Protein AF-Q2QY83-F1 (afdb_monomer)

Secondary structure (DSSP, 8-state):
-PPPPGGGGHHHHHHHHHHHHHT-GGGS-HHHHHHHIIIIITHHHHHHHHH----HHHHHHHHHHHHHHHHHTTS---GGG-----SS---TTSSSSBTTTS--SSSS-HHHH-HHHHHH-S----BHHHHHGGGHHHHTT-SS--HHHHHHHHHHHHHHH-STTSHHHHHHHHHHHS-TT------TTS-HHHHHHHHHHSS-HHHHHHHHHHHHHHHHHHHHHHHHHHHH-----HHHHHHHHHHHHHHHHHTT-HHHHTT--

Sequence (265 aa):
MGRIKRVHLQPVMDKLGSRLAGWKGKLLQQAGRKTPVTSVLTSIPTYFLTALKPPKNFLHDMDKIRKRFLWAGDQEISGGKCKVNWPTVTIGDGRKASFWESNWIGEQPLKELAPALYNHAKRKGRTVQEGLANDQWIIDIRHSLTVELVNEFFEVFYHVWKTLFLQKIWERVLSSLYCHDIDHPHDENEARLEWWIKRTSQVGKSKAKALKSIHLLVAWEIWCEHNRRVFRSQEKTMLQLLAKIQDEIKLWSMCGAKDIARIST

Solvent-accessible surface area (backbone atoms only — not comparable to full-atom values): 15378 Å² total; per-residue (Å²): 133,83,84,72,52,69,78,80,49,43,69,57,55,52,54,53,50,56,56,51,71,72,59,51,37,71,80,45,56,61,73,67,32,46,52,54,41,59,70,45,67,44,46,60,54,50,61,50,54,77,78,45,84,75,50,69,68,56,56,52,52,51,51,50,51,52,48,24,43,49,49,35,19,77,46,80,77,54,70,89,43,60,86,70,87,62,71,68,49,88,65,81,81,18,78,72,40,40,47,36,75,30,42,71,61,46,82,57,23,46,40,76,75,20,48,67,44,48,70,60,28,75,67,70,86,36,25,35,36,58,24,62,48,90,49,40,51,51,71,31,42,71,64,92,75,46,72,68,41,53,51,33,49,49,52,55,50,51,51,68,49,80,53,89,70,52,61,65,49,52,56,49,51,49,60,74,76,43,70,101,84,68,84,74,94,78,57,92,82,56,55,72,64,56,55,47,52,57,52,42,68,75,40,59,73,54,56,26,51,24,52,51,52,52,50,52,49,52,54,49,56,52,48,55,48,50,50,33,39,75,76,63,76,40,80,78,54,71,68,60,51,50,51,50,54,51,52,50,53,52,47,43,28,74,75,62,39,62,44,44,43,72,70,76,114

Structure (mmCIF, N/CA/C/O backbone):
data_AF-Q2QY83-F1
#
_entry.id   AF-Q2QY83-F1
#
loop_
_atom_site.group_PDB
_atom_site.id
_atom_site.type_symbol
_atom_site.label_atom_id
_atom_site.label_alt_id
_atom_site.label_comp_id
_atom_site.label_asym_id
_atom_site.label_entity_id
_atom_site.label_seq_id
_atom_site.pdbx_PDB_ins_code
_atom_site.Cartn_x
_atom_site.Cartn_y
_atom_site.Cartn_z
_atom_site.occupancy
_atom_site.B_iso_or_equiv
_atom_site.auth_seq_id
_atom_site.auth_comp_id
_atom_site.auth_asym_id
_atom_site.auth_atom_id
_atom_site.pdbx_PDB_model_num
ATOM 1 N N . MET A 1 1 ? -14.284 -25.693 31.890 1.00 48.66 1 MET A N 1
ATOM 2 C CA . MET A 1 1 ? -15.182 -24.517 31.786 1.00 48.66 1 MET A CA 1
ATOM 3 C C . MET A 1 1 ? -15.452 -24.206 30.317 1.00 48.66 1 MET A C 1
ATOM 5 O O . MET A 1 1 ? -14.514 -24.245 29.530 1.00 48.66 1 MET A O 1
ATOM 9 N N . GLY A 1 2 ? -16.707 -23.956 29.932 1.00 67.81 2 GLY A N 1
ATOM 10 C CA . GLY A 1 2 ? -17.100 -23.720 28.535 1.00 67.81 2 GLY A CA 1
ATOM 11 C C . GLY A 1 2 ? -16.573 -22.400 27.955 1.00 67.81 2 GLY A C 1
ATOM 12 O O . GLY A 1 2 ? -16.371 -21.424 28.675 1.00 67.81 2 GLY A O 1
ATOM 13 N N . ARG A 1 3 ? -16.350 -22.361 26.636 1.00 71.56 3 ARG A N 1
ATOM 14 C CA . ARG A 1 3 ? -15.873 -21.167 25.919 1.00 71.56 3 ARG A CA 1
ATOM 15 C C . ARG A 1 3 ? -16.922 -20.050 25.982 1.00 71.56 3 ARG A C 1
ATOM 17 O O . ARG A 1 3 ? -18.052 -20.237 25.535 1.00 71.56 3 ARG A O 1
ATOM 24 N N . ILE A 1 4 ? -16.536 -18.879 26.488 1.00 77.94 4 ILE A N 1
ATOM 25 C CA . ILE A 1 4 ? -17.410 -17.699 26.566 1.00 77.94 4 ILE A CA 1
ATOM 26 C C . ILE A 1 4 ? -17.782 -17.244 25.150 1.00 77.94 4 ILE A C 1
ATOM 28 O O . ILE A 1 4 ? -16.913 -17.018 24.305 1.00 77.94 4 ILE A O 1
ATOM 32 N N . LYS A 1 5 ? -19.086 -17.110 24.890 1.00 78.19 5 LYS A N 1
ATOM 33 C CA . LYS A 1 5 ? -19.640 -16.628 23.618 1.00 78.19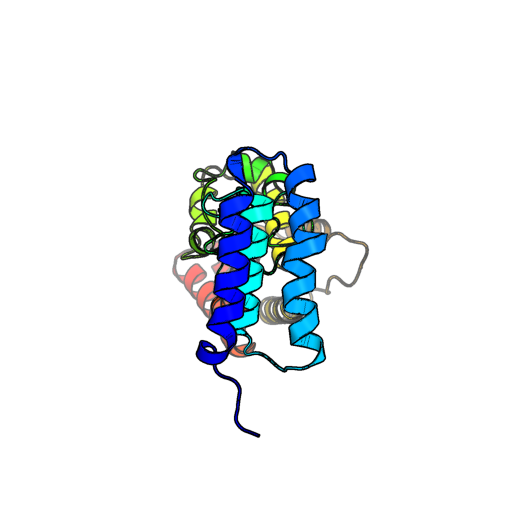 5 LYS A CA 1
ATOM 34 C C . LYS A 1 5 ? -20.003 -15.145 23.728 1.00 78.19 5 LYS A C 1
ATOM 36 O O . LYS A 1 5 ? -20.275 -14.650 24.817 1.00 78.19 5 LYS A O 1
ATOM 41 N N . ARG A 1 6 ? -20.066 -14.448 22.586 1.00 77.25 6 ARG A N 1
ATOM 42 C CA . ARG A 1 6 ? -20.419 -13.013 22.496 1.00 77.25 6 ARG A CA 1
ATOM 43 C C . ARG A 1 6 ? -21.725 -12.676 23.221 1.00 77.25 6 ARG A C 1
ATOM 45 O O . ARG A 1 6 ? -21.791 -11.651 23.883 1.00 77.25 6 ARG A O 1
ATOM 52 N N . VAL A 1 7 ? -22.713 -13.569 23.146 1.00 81.12 7 VAL A N 1
ATOM 53 C CA . VAL A 1 7 ? -24.024 -13.402 23.794 1.00 81.12 7 VAL A CA 1
ATOM 54 C C . VAL A 1 7 ? -23.924 -13.207 25.311 1.00 81.12 7 VAL A C 1
ATOM 56 O O . VAL A 1 7 ? -24.671 -12.414 25.865 1.00 81.12 7 VAL A O 1
ATOM 59 N N . HIS A 1 8 ? -22.948 -13.831 25.981 1.00 83.62 8 HIS A N 1
ATOM 60 C CA . HIS A 1 8 ? -22.755 -13.669 27.428 1.00 83.62 8 HIS A CA 1
ATOM 61 C C . HIS A 1 8 ? -22.157 -12.301 27.795 1.00 83.62 8 HIS A C 1
ATOM 63 O O . HIS A 1 8 ? -22.236 -11.878 28.942 1.00 83.62 8 HIS A O 1
ATOM 69 N N . LEU A 1 9 ? -21.544 -11.615 26.828 1.00 85.69 9 LEU A N 1
ATOM 70 C CA . LEU A 1 9 ? -20.904 -10.312 27.009 1.00 85.69 9 LEU A CA 1
ATOM 71 C C . LEU A 1 9 ? -21.770 -9.155 26.481 1.00 85.69 9 LEU A C 1
ATOM 73 O O . LEU A 1 9 ? -21.369 -7.996 26.582 1.00 85.69 9 LEU A O 1
ATOM 77 N N . GLN A 1 10 ? -22.963 -9.446 25.950 1.00 86.12 10 GLN A N 1
ATOM 78 C CA . GLN A 1 10 ? -23.906 -8.439 25.462 1.00 86.12 10 GLN A CA 1
ATOM 79 C C . GLN A 1 10 ? -24.264 -7.373 26.519 1.00 86.12 10 GLN A C 1
ATOM 81 O O . GLN A 1 10 ? -24.194 -6.193 26.177 1.00 86.12 10 GLN A O 1
ATOM 86 N N . PRO A 1 11 ? -24.478 -7.713 27.810 1.00 88.88 11 PRO A N 1
ATOM 87 C CA . PRO A 1 11 ? -24.761 -6.701 28.833 1.00 88.88 11 PRO A CA 1
ATOM 88 C C . PRO A 1 11 ? -23.655 -5.645 28.976 1.00 88.88 11 PRO A C 1
ATOM 90 O O . PRO A 1 11 ? -23.914 -4.496 29.333 1.00 88.88 11 PRO A O 1
ATOM 93 N N . VAL A 1 12 ? -22.403 -6.011 28.679 1.00 87.12 12 VAL A N 1
ATOM 94 C CA . VAL A 1 12 ? -21.271 -5.075 28.699 1.00 87.12 12 VAL A CA 1
ATOM 95 C C . VAL A 1 12 ? -21.371 -4.094 27.535 1.00 87.12 12 VAL A C 1
ATOM 97 O O . VAL A 1 12 ? -21.151 -2.897 27.723 1.00 87.12 12 VAL A O 1
ATOM 100 N N . MET A 1 13 ? -21.744 -4.578 26.349 1.00 86.50 13 MET A N 1
ATOM 101 C CA . MET A 1 13 ? -21.974 -3.730 25.176 1.00 86.50 13 MET A CA 1
ATOM 102 C C . MET A 1 13 ? -23.127 -2.758 25.413 1.00 86.50 13 MET A C 1
ATOM 104 O O . MET A 1 13 ? -22.994 -1.572 25.110 1.00 86.50 13 MET A O 1
ATOM 108 N N . ASP A 1 14 ? -24.211 -3.229 26.026 1.00 89.06 14 ASP A N 1
ATOM 109 C CA . ASP A 1 14 ? -25.383 -2.408 26.335 1.00 89.06 14 ASP A CA 1
ATOM 110 C C . ASP A 1 14 ? -25.038 -1.331 27.376 1.00 89.06 14 ASP A C 1
ATOM 112 O O . ASP A 1 14 ? -25.417 -0.166 27.236 1.00 89.06 14 ASP A O 1
ATOM 116 N N . LYS A 1 15 ? -24.218 -1.680 28.379 1.00 87.94 15 LYS A N 1
ATOM 117 C CA . LYS A 1 15 ? -23.692 -0.732 29.372 1.00 87.94 15 LYS A CA 1
ATOM 118 C C . LYS A 1 15 ? -22.781 0.328 28.750 1.00 87.94 15 LYS A C 1
ATOM 120 O O . LYS A 1 15 ? -22.818 1.481 29.169 1.00 87.94 15 LYS A O 1
ATOM 125 N N . LEU A 1 16 ? -21.955 -0.031 27.766 1.00 86.62 16 LEU A N 1
ATOM 126 C CA . LEU A 1 16 ? -21.151 0.946 27.024 1.00 86.62 16 LEU A CA 1
ATOM 127 C C . LEU A 1 16 ? -22.052 1.860 26.179 1.00 86.62 16 LEU A C 1
ATOM 129 O O . LEU A 1 16 ? -21.861 3.075 26.185 1.00 86.62 16 LEU A O 1
ATOM 133 N N . GLY A 1 17 ? -23.057 1.293 25.507 1.00 85.56 17 GLY A N 1
ATOM 134 C CA . GLY A 1 17 ? -24.034 2.033 24.707 1.00 85.56 17 GLY A CA 1
ATOM 135 C C . GLY A 1 17 ? -24.833 3.054 25.520 1.00 85.56 17 GLY A C 1
ATOM 136 O O . GLY A 1 17 ? -24.951 4.206 25.107 1.00 85.56 17 GLY A O 1
ATOM 137 N N . SER A 1 18 ? -25.312 2.677 26.708 1.00 86.69 18 SER A N 1
ATOM 138 C CA . SER A 1 18 ? -26.079 3.582 27.577 1.00 86.69 18 SER A CA 1
ATOM 139 C C . SER A 1 18 ? -25.245 4.756 28.095 1.00 86.69 18 SER A C 1
ATOM 141 O O . SER A 1 18 ? -25.721 5.890 28.119 1.00 86.69 18 SER A O 1
ATOM 143 N N . ARG A 1 19 ? -23.970 4.521 28.442 1.00 87.25 19 ARG A N 1
ATOM 144 C CA . ARG A 1 19 ? -23.034 5.591 28.829 1.00 87.25 19 ARG A CA 1
ATOM 145 C C . ARG A 1 19 ? -22.825 6.594 27.697 1.00 87.25 19 ARG A C 1
ATOM 147 O O . ARG A 1 19 ? -22.851 7.796 27.939 1.00 87.25 19 ARG A O 1
ATOM 154 N N . LEU A 1 20 ? -22.667 6.104 26.470 1.00 86.00 20 LEU A N 1
ATOM 155 C CA . LEU A 1 20 ? -22.459 6.940 25.287 1.00 86.00 20 LEU A CA 1
ATOM 156 C C . LEU A 1 20 ? -23.672 7.795 24.944 1.00 86.00 20 LEU A C 1
ATOM 158 O O . LEU A 1 20 ? -23.510 8.986 24.690 1.00 86.00 20 LEU A O 1
ATOM 162 N N . ALA A 1 21 ? -24.874 7.216 25.006 1.00 83.31 21 ALA A N 1
ATOM 163 C CA . ALA A 1 21 ? -26.119 7.947 24.779 1.00 83.31 21 ALA A CA 1
ATOM 164 C C . ALA A 1 21 ? -26.255 9.163 25.717 1.00 83.31 21 ALA A C 1
ATOM 166 O O . ALA A 1 21 ? -26.749 10.213 25.308 1.00 83.31 21 ALA A O 1
ATOM 167 N N . GLY A 1 22 ? -25.751 9.052 26.951 1.00 82.88 22 GLY A N 1
ATOM 168 C CA . GLY A 1 22 ? -25.751 10.145 27.924 1.00 82.88 22 GLY A CA 1
ATOM 169 C C . GLY A 1 22 ? -24.736 11.263 27.652 1.00 82.88 22 GLY A C 1
ATOM 170 O O . GLY A 1 22 ? -24.941 12.386 28.107 1.00 82.88 22 GLY A O 1
ATOM 171 N N . TRP A 1 23 ? -23.651 11.008 26.913 1.00 84.81 23 TRP A N 1
ATOM 172 C CA . TRP A 1 23 ? -22.524 11.949 26.795 1.00 84.81 23 TRP A CA 1
ATOM 173 C C . TRP A 1 23 ? -22.576 12.890 25.590 1.00 84.81 23 TRP A C 1
ATOM 175 O O . TRP A 1 23 ? -21.620 13.637 25.386 1.00 84.81 23 TRP A O 1
ATOM 185 N N . LYS A 1 24 ? -23.672 12.884 24.811 1.00 78.06 24 LYS A N 1
ATOM 186 C CA . LYS A 1 24 ? -23.933 13.789 23.669 1.00 78.06 24 LYS A CA 1
ATOM 187 C C . LYS A 1 24 ? -22.649 14.141 22.903 1.00 78.06 24 LYS A C 1
ATOM 189 O O . LYS A 1 24 ? -22.266 15.310 22.831 1.00 78.06 24 LYS A O 1
ATOM 194 N N . GLY A 1 25 ? -21.962 13.136 22.349 1.00 80.50 25 GLY A N 1
ATOM 195 C CA . GLY A 1 25 ? -20.578 13.270 21.871 1.00 80.50 25 GLY A CA 1
ATOM 196 C C . GLY A 1 25 ? -20.364 14.417 20.876 1.00 80.50 25 GLY A C 1
ATOM 197 O O . GLY A 1 25 ? -19.298 15.033 20.865 1.00 80.50 25 GLY A O 1
ATOM 198 N N . LYS A 1 26 ? -21.400 14.765 20.102 1.00 77.75 26 LYS A N 1
ATOM 199 C CA . LYS A 1 26 ? -21.415 15.889 19.150 1.00 77.75 26 LYS A CA 1
ATOM 200 C C . LYS A 1 26 ? -21.163 17.250 19.804 1.00 77.75 26 LYS A C 1
ATOM 202 O O . LYS A 1 26 ? -20.572 18.108 19.161 1.00 77.75 26 LYS A O 1
ATOM 207 N N . LEU A 1 27 ? -21.587 17.434 21.054 1.00 82.44 27 LEU A N 1
ATOM 208 C CA . LEU A 1 27 ? -21.477 18.695 21.798 1.00 82.44 27 LEU A CA 1
ATOM 209 C C . LEU A 1 27 ? -20.146 18.836 22.546 1.00 82.44 27 LEU A C 1
ATOM 211 O O . LEU A 1 27 ? -19.817 19.915 23.026 1.00 82.44 27 LEU A O 1
ATOM 215 N N . LEU A 1 28 ? -19.372 17.755 22.650 1.00 85.12 28 LEU A N 1
ATOM 216 C CA . LEU A 1 28 ? -18.087 17.764 23.334 1.00 85.12 28 LEU A CA 1
ATOM 217 C C . LEU A 1 28 ? -16.950 18.062 22.360 1.00 85.12 28 LEU A C 1
ATOM 219 O O . LEU A 1 28 ? -16.853 17.449 21.291 1.00 85.12 28 LEU A O 1
ATOM 223 N N . GLN A 1 29 ? -16.032 18.931 22.782 1.00 85.12 29 GLN A N 1
ATOM 224 C CA . GLN A 1 29 ? -14.719 19.059 22.155 1.00 85.12 29 GLN A CA 1
ATOM 225 C C . GLN A 1 29 ? -13.876 17.802 22.408 1.00 85.12 29 GLN A C 1
ATOM 227 O O . GLN A 1 29 ? -14.133 17.012 23.316 1.00 85.12 29 GLN A O 1
ATOM 232 N N . GLN A 1 30 ? -12.823 17.611 21.620 1.00 81.56 30 GLN A N 1
ATOM 233 C CA . GLN A 1 30 ? -12.060 16.364 21.614 1.00 81.56 30 GLN A CA 1
ATOM 234 C C . GLN A 1 30 ? -11.345 16.047 22.932 1.00 81.56 30 GLN A C 1
ATOM 236 O O . GLN A 1 30 ? -11.319 14.888 23.344 1.00 81.56 30 GLN A O 1
ATOM 241 N N . ALA A 1 31 ? -10.833 17.066 23.628 1.00 81.00 31 ALA A N 1
ATOM 242 C CA . ALA A 1 31 ? -10.293 16.908 24.977 1.00 81.00 31 ALA A CA 1
ATOM 243 C C . ALA A 1 31 ? -11.373 16.404 25.955 1.00 81.00 31 ALA A C 1
ATOM 245 O O . ALA A 1 31 ? -11.144 15.446 26.691 1.00 81.00 31 ALA A O 1
ATOM 246 N N . GLY A 1 32 ? -12.586 16.961 25.866 1.00 85.81 32 GLY A N 1
ATOM 247 C CA . GLY A 1 32 ? -13.749 16.530 26.645 1.00 85.81 32 GLY A CA 1
ATOM 248 C C . GLY A 1 32 ? -14.231 15.112 26.320 1.00 85.81 32 GLY A C 1
ATOM 249 O O . GLY A 1 32 ? -14.818 14.462 27.176 1.00 85.81 32 GLY A O 1
ATOM 250 N N . ARG A 1 33 ? -13.940 14.586 25.121 1.00 88.81 33 ARG A N 1
ATOM 251 C CA . ARG A 1 33 ? -14.224 13.184 24.752 1.00 88.81 33 ARG A CA 1
ATOM 252 C C . ARG A 1 33 ? -13.163 12.207 25.254 1.00 88.81 33 ARG A C 1
ATOM 254 O O . ARG A 1 33 ? -13.486 11.056 25.534 1.00 88.81 33 ARG A O 1
ATOM 261 N N . LYS A 1 34 ? -11.905 12.642 25.378 1.00 88.50 34 LYS A N 1
ATOM 262 C CA . LYS A 1 34 ? -10.792 11.794 25.838 1.00 88.50 34 LYS A CA 1
ATOM 263 C C . LYS A 1 34 ? -10.999 11.331 27.278 1.00 88.50 34 LYS A C 1
ATOM 265 O O . LYS A 1 34 ? -10.818 10.150 27.562 1.00 88.50 34 LYS A O 1
ATOM 270 N N . THR A 1 35 ? -11.421 12.231 28.164 1.00 89.38 35 THR A N 1
ATOM 271 C CA . THR A 1 35 ? -11.580 11.921 29.591 1.00 89.38 35 THR A CA 1
ATOM 272 C C . THR A 1 35 ? -12.576 10.776 29.838 1.00 89.38 35 THR A C 1
ATOM 274 O O . THR A 1 35 ? -12.145 9.780 30.414 1.00 89.38 35 THR A O 1
ATOM 277 N N . PRO A 1 36 ? -13.831 10.799 29.336 1.00 88.69 36 PRO A N 1
ATOM 278 C CA . PRO A 1 36 ? -14.772 9.681 29.496 1.00 88.69 36 PRO A CA 1
ATOM 279 C C . PRO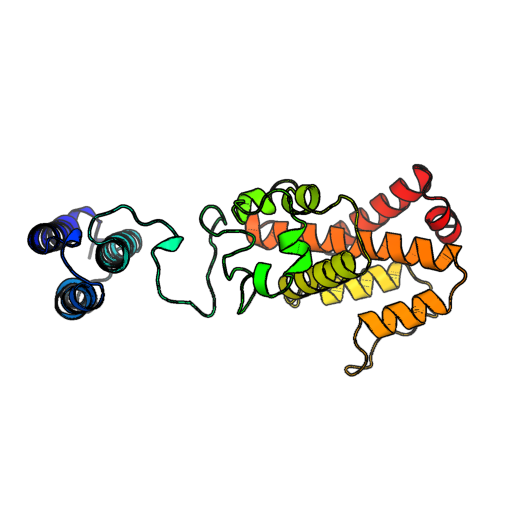 A 1 36 ? -14.298 8.368 28.859 1.00 88.69 36 PRO A C 1
ATOM 281 O O . PRO A 1 36 ? -14.569 7.284 29.381 1.00 88.69 36 PRO A O 1
ATOM 284 N N . VAL A 1 37 ? -13.566 8.438 27.739 1.00 89.06 37 VAL A N 1
ATOM 285 C CA . VAL A 1 37 ? -12.991 7.243 27.104 1.00 89.06 37 VAL A CA 1
ATOM 286 C C . VAL A 1 37 ? -11.988 6.585 28.042 1.00 89.06 37 VAL A C 1
ATOM 288 O O . VAL A 1 37 ? -12.059 5.376 28.257 1.00 89.06 37 VAL A O 1
ATOM 291 N N . THR A 1 38 ? -11.073 7.360 28.619 1.00 86.00 38 THR A N 1
ATOM 292 C CA . THR A 1 38 ? -10.017 6.835 29.489 1.00 86.00 38 THR A CA 1
ATOM 293 C C . THR A 1 38 ? -10.551 6.426 30.860 1.00 86.00 38 THR A C 1
ATOM 295 O O . THR A 1 38 ? -10.249 5.329 31.317 1.00 86.00 38 THR A O 1
ATOM 298 N N . SER A 1 39 ? -11.376 7.251 31.508 1.00 87.75 39 SER A N 1
ATOM 299 C CA . SER A 1 39 ? -11.826 6.990 32.882 1.00 87.75 39 SER A CA 1
ATOM 300 C C . SER A 1 39 ? -12.965 5.970 32.971 1.00 87.75 39 SER A C 1
ATOM 302 O O . SER A 1 39 ? -13.034 5.223 33.946 1.00 87.75 39 SER A O 1
ATOM 304 N N . VAL A 1 40 ? -13.837 5.887 31.957 1.00 88.75 40 VAL A N 1
ATOM 305 C CA . VAL A 1 40 ? -15.045 5.042 32.003 1.00 88.75 40 VAL A CA 1
ATOM 306 C C . VAL A 1 40 ? -15.040 3.945 30.938 1.00 88.75 40 VAL A C 1
ATOM 308 O O . VAL A 1 40 ? -15.147 2.766 31.272 1.00 88.75 40 VAL A O 1
ATOM 311 N N . LEU A 1 41 ? -14.905 4.277 29.648 1.00 86.00 41 LEU A N 1
ATOM 312 C CA . LEU A 1 41 ? -14.997 3.247 28.594 1.00 86.00 41 LEU A CA 1
ATOM 313 C C . LEU A 1 41 ? -13.804 2.291 28.579 1.00 86.00 41 LEU A C 1
ATOM 315 O O . LEU A 1 41 ? -13.906 1.214 28.002 1.00 86.00 41 LEU A O 1
ATOM 319 N N . THR A 1 42 ? -12.675 2.684 29.168 1.00 85.25 42 THR A N 1
ATOM 320 C CA . THR A 1 42 ? -11.494 1.824 29.305 1.00 85.25 42 THR A CA 1
ATOM 321 C C . THR A 1 42 ? -11.560 0.991 30.581 1.00 85.25 42 THR A C 1
ATOM 323 O O . THR A 1 42 ? -11.184 -0.172 30.555 1.00 85.25 42 THR A O 1
ATOM 326 N N . SER A 1 43 ? -12.094 1.526 31.681 1.00 84.38 43 SER A N 1
ATOM 327 C CA . SER A 1 43 ? -12.157 0.810 32.962 1.00 84.38 43 SER A CA 1
ATOM 328 C C . SER A 1 43 ? -13.169 -0.339 32.959 1.00 84.38 43 SER A C 1
ATOM 330 O O . SER A 1 43 ? -12.867 -1.410 33.483 1.00 84.38 43 SER A O 1
ATOM 332 N N . ILE A 1 44 ? -14.327 -0.161 32.306 1.00 84.19 44 ILE A N 1
ATOM 333 C CA . ILE A 1 44 ? -15.351 -1.210 32.146 1.00 84.19 44 ILE A CA 1
ATOM 334 C C . ILE A 1 44 ? -14.753 -2.499 31.556 1.00 84.19 44 ILE A C 1
ATOM 336 O O . ILE A 1 44 ? -14.853 -3.536 32.207 1.00 84.19 44 ILE A O 1
ATOM 340 N N . PRO A 1 45 ? -14.121 -2.488 30.368 1.00 80.00 45 PRO A N 1
ATOM 341 C CA . PRO A 1 45 ? -13.545 -3.697 29.802 1.00 80.00 45 PRO A CA 1
ATOM 342 C C . PRO A 1 45 ? -12.301 -4.192 30.533 1.00 80.00 45 PRO A C 1
ATOM 344 O O . PRO A 1 45 ? -12.127 -5.403 30.621 1.00 80.00 45 PRO A O 1
ATOM 347 N N . THR A 1 46 ? -11.465 -3.305 31.083 1.00 83.00 46 THR A N 1
ATOM 348 C CA . THR A 1 46 ? -10.288 -3.718 31.864 1.00 83.00 46 THR A CA 1
ATOM 349 C C . THR A 1 46 ? -10.690 -4.604 33.039 1.00 83.00 46 THR A C 1
ATOM 351 O O . THR A 1 46 ? -10.073 -5.643 33.239 1.00 83.00 46 THR A O 1
ATOM 354 N N . TYR A 1 47 ? -11.773 -4.270 33.746 1.00 83.38 47 TYR A N 1
ATOM 355 C CA . TYR A 1 47 ? -12.305 -5.105 34.826 1.00 83.38 47 TYR A CA 1
ATOM 356 C C . TYR A 1 47 ? -12.715 -6.513 34.361 1.00 83.38 47 TYR A C 1
ATOM 358 O O . TYR A 1 47 ? -12.454 -7.494 35.043 1.00 83.38 47 TYR A O 1
ATOM 366 N N . PHE A 1 48 ? -13.330 -6.649 33.184 1.00 77.19 48 PHE A N 1
ATOM 367 C CA . PHE A 1 48 ? -13.685 -7.975 32.662 1.00 77.19 48 PHE A CA 1
ATOM 368 C C . PHE A 1 48 ? -12.468 -8.749 32.148 1.00 77.19 48 PHE A C 1
ATOM 370 O O . PHE A 1 48 ? -12.437 -9.974 32.238 1.00 77.19 48 PHE A O 1
ATOM 377 N N . LEU A 1 49 ? -11.468 -8.046 31.615 1.00 77.94 49 LEU A N 1
ATOM 378 C CA . LEU A 1 49 ? -10.240 -8.632 31.083 1.00 77.94 49 LEU A CA 1
ATOM 379 C C . LEU A 1 49 ? -9.328 -9.218 32.162 1.00 77.94 49 LEU A C 1
ATOM 381 O O . LEU A 1 49 ? -8.569 -10.134 31.856 1.00 77.94 49 LEU A O 1
ATOM 385 N N . THR A 1 50 ? -9.405 -8.738 33.407 1.00 82.12 50 THR A N 1
ATOM 386 C CA . THR A 1 50 ? -8.655 -9.349 34.515 1.00 82.12 50 THR A CA 1
ATOM 387 C C . THR A 1 50 ? -9.191 -10.733 34.884 1.00 82.12 50 THR A C 1
ATOM 389 O O . THR A 1 50 ? -8.423 -11.576 35.337 1.00 82.12 50 THR A O 1
ATOM 392 N N . ALA A 1 51 ? -10.485 -10.989 34.662 1.00 82.62 51 ALA A N 1
ATOM 393 C CA . ALA A 1 51 ? -11.149 -12.230 35.062 1.00 82.62 51 ALA A CA 1
ATOM 394 C C . ALA A 1 51 ? -11.446 -13.192 33.895 1.00 82.62 51 ALA A C 1
ATOM 396 O O . ALA A 1 51 ? -11.589 -14.395 34.111 1.00 82.62 51 ALA A O 1
ATOM 397 N N . LEU A 1 52 ? -11.567 -12.693 32.658 1.00 83.62 52 LEU A N 1
ATOM 398 C CA . LEU A 1 52 ? -12.068 -13.456 31.510 1.00 83.62 52 LEU A CA 1
ATOM 399 C C . LEU A 1 52 ? -11.131 -13.358 30.298 1.00 83.62 52 LEU A C 1
ATOM 401 O O . LEU A 1 52 ? -10.508 -12.330 30.047 1.00 83.62 52 LEU A O 1
ATOM 405 N N . LYS A 1 53 ? -11.120 -14.410 29.465 1.00 82.62 53 LYS A N 1
ATOM 406 C CA . LYS A 1 53 ? -10.539 -14.389 28.108 1.00 82.62 53 LYS A CA 1
ATOM 407 C C . LYS A 1 53 ? -11.651 -14.222 27.060 1.00 82.62 53 LYS A C 1
ATOM 409 O O . LYS A 1 53 ? -12.194 -15.228 26.593 1.00 82.62 53 LYS A O 1
ATOM 414 N N . PRO A 1 54 ? -12.043 -12.987 26.699 1.00 82.00 54 PRO A N 1
ATOM 415 C CA . PRO A 1 54 ? -13.133 -12.760 25.760 1.00 82.00 54 PRO A CA 1
ATOM 416 C C . PRO A 1 54 ? -12.746 -13.102 24.307 1.00 82.00 54 PRO A C 1
ATOM 418 O O . PRO A 1 54 ? -11.566 -13.106 23.947 1.00 82.00 54 PRO A O 1
ATOM 421 N N . PRO A 1 55 ? -13.731 -13.350 23.424 1.00 84.69 55 PRO A N 1
ATOM 422 C CA . PRO A 1 55 ? -13.489 -13.517 21.992 1.00 84.69 55 PRO A CA 1
ATOM 423 C C . PRO A 1 55 ? -12.888 -12.256 21.349 1.00 84.69 55 PRO A C 1
ATOM 425 O O . PRO A 1 55 ? -13.312 -11.144 21.656 1.00 84.69 55 PRO A O 1
ATOM 428 N N . LYS A 1 56 ? -11.991 -12.420 20.364 1.00 82.75 56 LYS A N 1
ATOM 429 C CA . LYS A 1 56 ? -11.386 -11.297 19.612 1.00 82.75 56 LYS A CA 1
ATOM 430 C C . LYS A 1 56 ? -12.429 -10.340 19.015 1.00 82.75 56 LYS A C 1
ATOM 432 O O . LYS A 1 56 ? -12.250 -9.129 19.070 1.00 82.75 56 LYS A O 1
ATOM 437 N N . ASN A 1 57 ? -13.542 -10.879 18.513 1.00 81.62 57 ASN A N 1
ATOM 438 C CA . ASN A 1 57 ? -14.616 -10.079 17.916 1.00 81.62 57 ASN A CA 1
ATOM 439 C C . ASN A 1 57 ? -15.253 -9.113 18.930 1.00 81.62 57 ASN A C 1
ATOM 441 O O . ASN A 1 57 ? -15.598 -7.996 18.569 1.00 81.62 57 ASN A O 1
ATOM 445 N N . PHE A 1 58 ? -15.356 -9.510 20.203 1.00 85.56 58 PHE A N 1
ATOM 446 C CA . PHE A 1 58 ? -15.880 -8.645 21.261 1.00 85.56 58 PHE A CA 1
ATOM 447 C C . PHE A 1 58 ? -14.934 -7.471 21.550 1.00 85.56 58 PHE A C 1
ATOM 449 O O . PHE A 1 58 ? -15.375 -6.329 21.633 1.00 85.56 58 PHE A O 1
ATOM 456 N N . LEU A 1 59 ? -13.624 -7.732 21.621 1.00 84.19 59 LEU A N 1
ATOM 457 C CA . LEU A 1 59 ? -12.618 -6.678 21.799 1.00 84.19 59 LEU A CA 1
ATOM 458 C C . LEU A 1 59 ? -12.641 -5.676 20.647 1.00 84.19 59 LEU A C 1
ATOM 460 O O . LEU A 1 59 ? -12.603 -4.467 20.866 1.00 84.19 59 LEU A O 1
ATOM 464 N N . HIS A 1 60 ? -12.775 -6.185 19.424 1.00 83.31 60 HIS A N 1
ATOM 465 C CA . HIS A 1 60 ? -12.892 -5.355 18.237 1.00 83.31 60 HIS A CA 1
ATOM 466 C C . HIS A 1 60 ? -14.149 -4.467 18.270 1.00 83.31 60 HIS A C 1
ATOM 468 O O . HIS A 1 60 ? -14.074 -3.281 17.943 1.00 83.31 60 HIS A O 1
ATOM 474 N N . ASP A 1 61 ? -15.292 -5.005 18.706 1.00 85.25 61 ASP A N 1
ATOM 475 C CA . ASP A 1 61 ? -16.534 -4.239 18.854 1.00 85.25 61 ASP A CA 1
ATOM 476 C C . ASP A 1 61 ? -16.389 -3.109 19.891 1.00 85.25 61 ASP A C 1
ATOM 478 O O . ASP A 1 61 ? -16.790 -1.971 19.631 1.00 85.25 61 ASP A O 1
ATOM 482 N N . MET A 1 62 ? -15.759 -3.380 21.037 1.00 84.88 62 MET A N 1
ATOM 483 C CA . MET A 1 62 ? -15.496 -2.360 22.060 1.00 84.88 62 MET A CA 1
ATOM 484 C C . MET A 1 62 ? -14.566 -1.254 21.561 1.00 84.88 62 MET A C 1
ATOM 486 O O . MET A 1 62 ? -14.831 -0.069 21.776 1.00 84.88 62 MET A O 1
ATOM 490 N N . ASP A 1 63 ? -13.479 -1.619 20.882 1.00 85.81 63 ASP A N 1
ATOM 491 C CA . ASP A 1 63 ? -12.542 -0.641 20.336 1.00 85.81 63 ASP A CA 1
ATOM 492 C C . ASP A 1 63 ? -13.193 0.206 19.248 1.00 85.81 63 ASP A C 1
ATOM 494 O O . ASP A 1 63 ? -12.953 1.413 19.184 1.00 85.81 63 ASP A O 1
ATOM 498 N N . LYS A 1 64 ? -14.071 -0.384 18.431 1.00 84.69 64 LYS A N 1
ATOM 499 C CA . LYS A 1 64 ? -14.868 0.354 17.446 1.00 84.69 64 LYS A CA 1
ATOM 500 C C . LYS A 1 64 ? -15.743 1.407 18.125 1.00 84.69 64 LYS A C 1
ATOM 502 O O . LYS A 1 64 ? -15.776 2.549 17.670 1.00 84.69 64 LYS A O 1
ATOM 507 N N . ILE A 1 65 ? -16.403 1.055 19.227 1.00 86.69 65 ILE A N 1
ATOM 508 C CA . ILE A 1 65 ? -17.230 1.976 20.014 1.00 86.69 65 ILE A CA 1
ATOM 509 C C . ILE A 1 65 ? -16.389 3.111 20.621 1.00 86.69 65 ILE A C 1
ATOM 511 O O . ILE A 1 65 ? -16.718 4.287 20.445 1.00 86.69 65 ILE A O 1
ATOM 515 N N . ARG A 1 66 ? -15.266 2.782 21.273 1.00 86.81 66 ARG A N 1
ATOM 516 C CA . ARG A 1 66 ? -14.350 3.765 21.886 1.00 86.81 66 ARG A CA 1
ATOM 517 C C . ARG A 1 66 ? -13.798 4.738 20.847 1.00 86.81 66 ARG A C 1
ATOM 519 O O . ARG A 1 66 ? -13.861 5.950 21.044 1.00 86.81 66 ARG A O 1
ATOM 526 N N . LYS A 1 67 ? -13.321 4.215 19.711 1.00 85.06 67 LYS A N 1
ATOM 527 C CA . LYS A 1 67 ? -12.816 5.014 18.583 1.00 85.06 67 LYS A CA 1
ATOM 528 C C . LYS A 1 67 ? -13.916 5.891 17.985 1.00 85.06 67 LYS A C 1
ATOM 530 O O . LYS A 1 67 ? -13.649 7.049 17.675 1.00 85.06 67 LYS A O 1
ATOM 535 N N . ARG A 1 68 ? -15.153 5.390 17.866 1.00 85.12 68 ARG A N 1
ATOM 536 C CA . ARG A 1 68 ? -16.283 6.172 17.335 1.00 85.12 68 ARG A CA 1
ATOM 537 C C . ARG A 1 68 ? -16.559 7.393 18.184 1.00 85.12 68 ARG A C 1
ATOM 539 O O . ARG A 1 68 ? -16.649 8.496 17.654 1.00 85.12 68 ARG A O 1
ATOM 546 N N . PHE A 1 69 ? -16.664 7.205 19.490 1.00 87.25 69 PHE A N 1
ATOM 547 C CA . PHE A 1 69 ? -16.923 8.315 20.390 1.00 87.25 69 PHE A CA 1
ATOM 548 C C . PHE A 1 69 ? -15.756 9.305 20.399 1.00 87.25 69 PHE A C 1
ATOM 550 O O . PHE A 1 69 ? -15.972 10.493 20.179 1.00 87.25 69 PHE A O 1
ATOM 557 N N . LEU A 1 70 ? -14.519 8.815 20.540 1.00 87.06 70 LEU A N 1
ATOM 558 C CA . LEU A 1 70 ? -13.322 9.656 20.608 1.00 87.06 70 LEU A CA 1
ATOM 559 C C . LEU A 1 70 ? -13.146 10.541 19.363 1.00 87.06 70 LEU A C 1
ATOM 561 O O . LEU A 1 70 ? -12.934 11.748 19.484 1.00 87.06 70 LEU A O 1
ATOM 565 N N 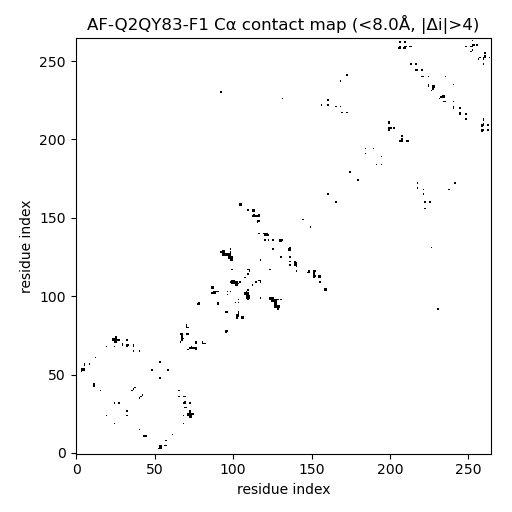. TRP A 1 71 ? -13.254 9.949 18.171 1.00 84.12 71 TRP A N 1
ATOM 566 C CA . TRP A 1 71 ? -12.929 10.619 16.908 1.00 84.12 71 TRP A CA 1
ATOM 567 C C . TRP A 1 71 ? -14.133 11.283 16.240 1.00 84.12 71 TRP A C 1
ATOM 569 O O . TRP A 1 71 ? -13.990 12.335 15.625 1.00 84.12 71 TRP A O 1
ATOM 579 N N . ALA A 1 72 ? -15.326 10.703 16.372 1.00 81.75 72 ALA A N 1
ATOM 580 C CA . ALA A 1 72 ? -16.499 11.101 15.595 1.00 81.75 72 ALA A CA 1
ATOM 581 C C . ALA A 1 72 ? -17.676 11.610 16.446 1.00 81.75 72 ALA A C 1
ATOM 583 O O . ALA A 1 72 ? -18.627 12.136 15.871 1.00 81.75 72 ALA A O 1
ATOM 584 N N . GLY A 1 73 ? -17.626 11.497 17.783 1.00 76.50 73 GLY A N 1
ATOM 585 C CA . GLY A 1 73 ? -18.636 12.064 18.687 1.00 76.50 73 GLY A CA 1
ATOM 586 C C . GLY A 1 73 ? -20.073 11.682 18.318 1.00 76.50 73 GLY A C 1
ATOM 587 O O . GLY A 1 73 ? -20.919 12.559 18.271 1.00 76.50 73 GLY A O 1
ATOM 588 N N . ASP A 1 74 ? -20.317 10.405 18.001 1.00 72.12 74 ASP A N 1
ATOM 589 C CA . ASP A 1 74 ? -21.567 9.785 17.493 1.00 72.12 74 ASP A CA 1
ATOM 590 C C . ASP A 1 74 ? -21.780 9.759 15.976 1.00 72.12 74 ASP A C 1
ATOM 592 O O . ASP A 1 74 ? -22.642 9.021 15.490 1.00 72.12 74 ASP A O 1
ATOM 596 N N . GLN A 1 75 ? -20.971 10.456 15.182 1.00 71.12 75 GLN A N 1
ATOM 597 C CA . GLN A 1 75 ? -20.999 10.282 13.726 1.00 71.12 75 GLN A CA 1
ATOM 598 C C . GLN A 1 75 ? -20.340 8.955 13.305 1.00 71.12 75 GLN A C 1
ATOM 600 O O . GLN A 1 75 ? -19.683 8.282 14.106 1.00 71.12 75 GLN A O 1
ATOM 605 N N . GLU A 1 76 ? -20.500 8.560 12.042 1.00 67.38 76 GLU A N 1
ATOM 606 C CA . GLU A 1 76 ? -19.724 7.449 11.487 1.00 67.38 76 GLU A CA 1
ATOM 607 C C . GLU A 1 76 ? -18.228 7.787 11.427 1.00 67.38 76 GLU A C 1
ATOM 609 O O . GLU A 1 76 ? -17.834 8.943 11.209 1.00 67.38 76 GLU A O 1
ATOM 614 N N . ILE A 1 77 ? -17.393 6.767 11.649 1.00 63.94 77 ILE A N 1
ATOM 615 C CA . ILE A 1 77 ? -15.935 6.878 11.561 1.00 63.94 77 ILE A CA 1
ATOM 616 C C . ILE A 1 77 ? -15.528 6.739 10.095 1.00 63.94 77 ILE A C 1
ATOM 618 O O . ILE A 1 77 ? -15.617 5.648 9.535 1.00 63.94 77 ILE A O 1
ATOM 622 N N . SER A 1 78 ? -15.015 7.817 9.508 1.00 60.69 78 SER A N 1
ATOM 623 C CA . SER A 1 78 ? -14.216 7.772 8.281 1.00 60.69 78 SER A CA 1
ATOM 624 C C . SER A 1 78 ? -12.725 7.892 8.620 1.00 60.69 78 SER A C 1
ATOM 626 O O . SER A 1 78 ? -12.370 8.385 9.696 1.00 60.69 78 SER A O 1
ATOM 628 N N . GLY A 1 79 ? -11.845 7.438 7.718 1.00 54.97 79 GLY A N 1
ATOM 629 C CA . GLY A 1 79 ? -10.387 7.448 7.919 1.00 54.97 79 GLY A CA 1
ATOM 630 C C . GLY A 1 79 ? -9.827 8.825 8.305 1.00 54.97 79 GLY A C 1
ATOM 631 O O . GLY A 1 79 ? -8.991 8.913 9.197 1.00 54.97 79 GLY A O 1
ATOM 632 N N . GLY A 1 80 ? -10.386 9.907 7.748 1.00 56.03 80 GLY A N 1
ATOM 633 C CA . GLY A 1 80 ? -9.976 11.289 8.037 1.00 56.03 80 GLY A CA 1
ATOM 634 C C . GLY A 1 80 ? -10.354 11.837 9.422 1.00 56.03 80 GLY A C 1
ATOM 635 O O . GLY A 1 80 ? -9.970 12.953 9.754 1.00 56.03 80 GLY A O 1
ATOM 636 N N . LYS A 1 81 ? -11.103 11.098 10.256 1.00 60.78 81 LYS A N 1
ATOM 637 C CA . LYS A 1 81 ? -11.470 11.550 11.618 1.00 60.78 81 LYS A CA 1
ATOM 638 C C . LYS A 1 81 ? -10.459 11.136 12.695 1.00 60.78 81 LYS A C 1
ATOM 640 O O . LYS A 1 81 ? -10.534 11.628 13.822 1.00 60.78 81 LYS A O 1
ATOM 645 N N . CYS A 1 82 ? -9.518 10.244 12.380 1.00 64.19 82 CYS A N 1
ATOM 646 C CA . CYS A 1 82 ? -8.461 9.832 13.301 1.00 64.19 82 CYS A CA 1
ATOM 647 C C . CYS A 1 82 ? -7.379 10.921 13.367 1.00 64.19 82 CYS A C 1
ATOM 649 O O . CYS A 1 82 ? -6.630 11.085 12.415 1.00 64.19 82 CYS A O 1
ATOM 651 N N . LYS A 1 83 ? -7.290 11.672 14.478 1.00 62.47 83 LYS A N 1
ATOM 652 C CA . LYS A 1 83 ? -6.324 12.788 14.613 1.00 62.47 83 LYS A CA 1
ATOM 653 C C . LYS A 1 83 ? -4.969 12.394 15.209 1.00 62.47 83 LYS A C 1
ATOM 655 O O . LYS A 1 83 ? -4.187 13.271 15.555 1.00 62.47 83 LYS A O 1
ATOM 660 N N . VAL A 1 84 ? -4.708 11.099 15.386 1.00 61.16 84 VAL A N 1
ATOM 661 C CA . VAL A 1 84 ? -3.357 10.611 15.704 1.00 61.16 84 VAL A CA 1
ATOM 662 C C . VAL A 1 84 ? -2.656 10.270 14.404 1.00 61.16 84 VAL A C 1
ATOM 664 O O . VAL A 1 84 ?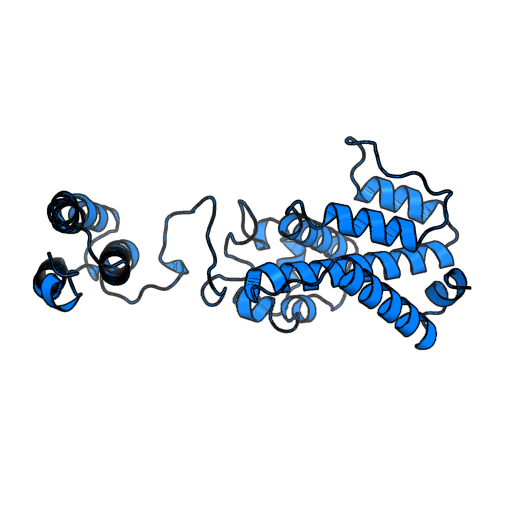 -3.170 9.452 13.638 1.00 61.16 84 VAL A O 1
ATOM 667 N N . ASN A 1 85 ? -1.485 10.868 14.202 1.00 52.75 85 ASN A N 1
ATOM 668 C CA . ASN A 1 85 ? -0.546 10.408 13.196 1.00 52.75 85 ASN A CA 1
ATOM 669 C C . ASN A 1 85 ? 0.161 9.165 13.750 1.00 52.75 85 ASN A C 1
ATOM 671 O O . ASN A 1 85 ? 0.961 9.268 14.680 1.00 52.75 85 ASN A O 1
ATOM 675 N N . TRP A 1 86 ? -0.208 7.983 13.261 1.00 58.56 86 TRP A N 1
ATOM 676 C CA . TRP A 1 86 ? 0.458 6.745 13.657 1.00 58.56 86 TRP A CA 1
ATOM 677 C C . TRP A 1 86 ? 1.751 6.595 12.841 1.00 58.56 86 TRP A C 1
ATOM 679 O O . TRP A 1 86 ? 1.670 6.679 11.616 1.00 58.56 86 TRP A O 1
ATOM 689 N N . PRO A 1 87 ? 2.912 6.319 13.472 1.00 47.41 87 PRO A N 1
ATOM 690 C CA . PRO A 1 87 ? 4.180 6.126 12.755 1.00 47.41 87 PRO A CA 1
ATOM 691 C C . PRO A 1 87 ? 4.136 4.967 11.752 1.00 47.41 87 PRO A C 1
ATOM 693 O O . PRO A 1 87 ? 4.868 4.947 10.773 1.00 47.41 87 PRO A O 1
ATOM 696 N N . THR A 1 88 ? 3.271 3.980 11.997 1.00 48.66 88 THR A N 1
ATOM 697 C CA . THR A 1 88 ? 3.072 2.827 11.118 1.00 48.66 88 THR A CA 1
ATOM 698 C C . THR A 1 88 ? 1.593 2.459 11.109 1.00 48.66 88 THR A C 1
ATOM 700 O O . THR A 1 88 ? 1.018 2.130 12.150 1.00 48.66 88 THR A O 1
ATOM 703 N N . VAL A 1 89 ? 0.958 2.510 9.937 1.00 56.09 89 VAL A N 1
ATOM 704 C CA . VAL A 1 89 ? -0.442 2.108 9.748 1.00 56.09 89 VAL A CA 1
ATOM 705 C C . VAL A 1 89 ? -0.475 0.728 9.098 1.00 56.09 89 VAL A C 1
ATOM 707 O O . VAL A 1 89 ? -0.015 0.546 7.977 1.00 56.09 89 VAL A O 1
ATOM 710 N N . THR A 1 90 ? -1.058 -0.264 9.773 1.00 57.94 90 THR A N 1
ATOM 711 C CA . THR A 1 90 ? -1.393 -1.545 9.132 1.00 57.94 90 THR A CA 1
ATOM 712 C C . THR A 1 90 ? -2.645 -1.350 8.275 1.00 57.94 90 THR A C 1
ATOM 714 O O . THR A 1 90 ? -3.753 -1.204 8.784 1.00 57.94 90 THR A O 1
ATOM 717 N N . ILE A 1 91 ? -2.462 -1.297 6.954 1.00 63.19 91 ILE A N 1
ATOM 718 C CA . ILE A 1 91 ? -3.494 -0.903 5.976 1.00 63.19 91 ILE A CA 1
ATOM 719 C C . ILE A 1 91 ? -4.656 -1.902 5.870 1.00 63.19 91 ILE A C 1
ATOM 721 O O . ILE A 1 91 ? -5.746 -1.541 5.420 1.00 63.19 91 ILE A O 1
ATOM 725 N N . GLY A 1 92 ? -4.459 -3.155 6.284 1.00 67.81 92 GLY A N 1
ATOM 726 C CA . GLY A 1 92 ? -5.445 -4.208 6.053 1.00 67.81 92 GLY A CA 1
ATOM 727 C C . GLY A 1 92 ? -5.671 -4.423 4.552 1.00 67.81 92 GLY A C 1
ATOM 728 O O . GLY A 1 92 ? -4.726 -4.716 3.830 1.00 67.81 92 GLY A O 1
ATOM 729 N N . ASP A 1 93 ? -6.912 -4.261 4.082 1.00 65.19 93 ASP A N 1
ATOM 730 C CA . ASP A 1 93 ? -7.329 -4.498 2.688 1.00 65.19 93 ASP A CA 1
ATOM 731 C C . ASP A 1 93 ? -7.164 -3.289 1.742 1.00 65.19 93 ASP A C 1
ATOM 733 O O . ASP A 1 93 ? -7.485 -3.383 0.557 1.00 65.19 93 ASP A O 1
ATOM 737 N N . GLY A 1 94 ? -6.698 -2.141 2.245 1.00 72.19 94 GLY A N 1
ATOM 738 C CA . GLY A 1 94 ? -6.448 -0.945 1.432 1.00 72.19 94 GLY A CA 1
ATOM 739 C C . GLY A 1 94 ? -7.681 -0.136 1.043 1.00 72.19 94 GLY A C 1
ATOM 740 O O . GLY A 1 94 ? -7.528 0.893 0.389 1.00 72.19 94 GLY A O 1
ATOM 741 N N . ARG A 1 95 ? -8.892 -0.529 1.461 1.00 76.12 95 ARG A N 1
ATOM 742 C CA . ARG A 1 95 ? -10.154 0.126 1.047 1.00 76.12 95 ARG A CA 1
ATOM 743 C C . ARG A 1 95 ? -10.421 1.477 1.692 1.00 76.12 95 ARG A C 1
ATOM 745 O O . ARG A 1 95 ? -11.304 2.205 1.259 1.00 76.12 95 ARG A O 1
ATOM 752 N N . LYS A 1 96 ? -9.738 1.775 2.794 1.00 74.06 96 LYS A N 1
ATOM 753 C CA . LYS A 1 96 ? -10.018 2.954 3.633 1.00 74.06 96 LYS A CA 1
ATOM 754 C C . LYS A 1 96 ? -8.861 3.943 3.705 1.00 74.06 96 LYS A C 1
ATOM 756 O O . LYS A 1 96 ? -9.048 5.034 4.235 1.00 74.06 96 LYS A O 1
ATOM 761 N N . ALA A 1 97 ? -7.688 3.547 3.222 1.00 78.00 97 ALA A N 1
ATOM 762 C CA . ALA A 1 97 ? -6.505 4.392 3.171 1.00 78.00 97 ALA A CA 1
ATOM 763 C C . ALA A 1 97 ? -6.452 5.088 1.809 1.00 78.00 97 ALA A C 1
ATOM 765 O O . ALA A 1 97 ? -6.697 4.443 0.793 1.00 78.00 97 ALA A O 1
ATOM 766 N N . SER A 1 98 ? -6.145 6.382 1.792 1.00 86.06 98 SER A N 1
ATOM 767 C CA . SER A 1 98 ? -5.877 7.137 0.564 1.00 86.06 98 SER A CA 1
ATOM 768 C C . SER A 1 98 ? -4.515 6.744 0.003 1.00 86.06 98 SER A C 1
ATOM 770 O O . SER A 1 98 ? -3.546 6.652 0.756 1.00 86.06 98 SER A O 1
ATOM 772 N N . PHE A 1 99 ? -4.433 6.549 -1.313 1.00 83.81 99 PHE A N 1
ATOM 773 C CA . PHE A 1 99 ? -3.174 6.242 -1.985 1.00 83.81 99 PHE A CA 1
ATOM 774 C C . PHE A 1 99 ? -2.160 7.384 -1.821 1.00 83.81 99 PHE A C 1
ATOM 776 O O . PHE A 1 99 ? -1.006 7.133 -1.510 1.00 83.81 99 PHE A O 1
ATOM 783 N N . TRP A 1 100 ? -2.565 8.645 -1.956 1.00 87.12 100 TRP A N 1
ATOM 784 C CA . TRP A 1 100 ? -1.615 9.764 -1.891 1.00 87.12 100 TRP A CA 1
ATOM 785 C C . TRP A 1 100 ? -1.444 10.355 -0.495 1.00 87.12 100 TRP A C 1
ATOM 787 O O . TRP A 1 100 ? -0.375 10.857 -0.152 1.00 87.12 100 TRP A O 1
ATOM 797 N N . GLU A 1 101 ? -2.506 10.324 0.308 1.00 84.50 101 GLU A N 1
ATOM 798 C CA . GLU A 1 101 ? -2.583 11.132 1.528 1.00 84.50 101 GLU A CA 1
ATOM 799 C C . GLU A 1 101 ? -2.434 10.322 2.813 1.00 84.50 101 GLU A C 1
ATOM 801 O O . GLU A 1 101 ? -2.249 10.903 3.879 1.00 84.50 101 GLU A O 1
ATOM 806 N N . SER A 1 102 ? -2.545 8.993 2.752 1.00 78.25 102 SER A N 1
ATOM 807 C CA . SER A 1 102 ? -2.320 8.156 3.931 1.00 78.25 102 SER A CA 1
ATOM 808 C C . SER A 1 102 ? -0.857 7.756 4.047 1.00 78.25 102 SER A C 1
ATOM 810 O O . SER A 1 102 ? -0.182 7.515 3.050 1.00 78.25 102 SER A O 1
ATOM 812 N N . ASN A 1 103 ? -0.381 7.639 5.283 1.00 77.44 103 ASN A N 1
ATOM 813 C CA . ASN A 1 103 ? 0.935 7.091 5.552 1.00 77.44 103 ASN A CA 1
ATOM 814 C C . ASN A 1 103 ? 0.874 5.556 5.539 1.00 77.44 103 ASN A C 1
ATOM 816 O O . ASN A 1 103 ? 0.556 4.925 6.548 1.00 77.44 103 ASN A O 1
ATOM 820 N N . TRP A 1 104 ? 1.071 4.972 4.360 1.00 74.06 104 TRP A N 1
ATOM 821 C CA . TRP A 1 104 ? 0.803 3.555 4.113 1.00 74.06 104 TRP A CA 1
ATOM 822 C C . TRP A 1 104 ? 2.046 2.797 3.599 1.00 74.06 104 TRP A C 1
ATOM 824 O O . TRP A 1 104 ? 2.094 1.574 3.638 1.00 74.06 104 TRP A O 1
ATOM 834 N N . ILE A 1 105 ? 3.109 3.512 3.228 1.00 69.19 105 ILE A N 1
ATOM 835 C CA . ILE A 1 105 ? 4.380 2.920 2.778 1.00 69.19 105 ILE A CA 1
ATOM 836 C C . ILE A 1 105 ? 5.594 3.316 3.635 1.00 69.19 105 ILE A C 1
ATOM 838 O O . ILE A 1 105 ? 6.709 2.922 3.310 1.00 69.19 105 ILE A O 1
ATOM 842 N N . GLY A 1 106 ? 5.424 4.098 4.709 1.00 67.44 106 GLY A N 1
ATOM 843 C CA . GLY A 1 106 ? 6.567 4.600 5.478 1.00 67.44 106 GLY A CA 1
ATOM 844 C C . GLY A 1 106 ? 6.199 5.476 6.673 1.00 67.44 106 GLY A C 1
ATOM 845 O O . GLY A 1 106 ? 5.303 5.135 7.442 1.00 67.44 106 GLY A O 1
ATOM 846 N N . GLU A 1 107 ? 6.935 6.577 6.847 1.00 69.62 107 GLU A N 1
ATOM 847 C CA . GLU A 1 107 ? 6.727 7.569 7.918 1.00 69.62 107 GLU A CA 1
ATOM 848 C C . GLU A 1 107 ? 5.925 8.796 7.455 1.00 69.62 107 GLU A C 1
ATOM 850 O O . GLU A 1 107 ? 5.353 9.503 8.287 1.00 69.62 107 GLU A O 1
ATOM 855 N N . GLN A 1 108 ? 5.831 9.022 6.139 1.00 76.75 108 GLN A N 1
ATOM 856 C CA . GLN A 1 108 ? 5.112 10.150 5.547 1.00 76.75 108 GLN A CA 1
ATOM 857 C C . GLN A 1 108 ? 4.256 9.734 4.333 1.00 76.75 108 GLN A C 1
ATOM 859 O O . GLN A 1 108 ? 4.565 8.743 3.664 1.00 76.75 108 GLN A O 1
ATOM 864 N N . PRO A 1 109 ? 3.169 10.469 4.028 1.00 84.88 109 PRO A N 1
ATOM 865 C CA . PRO A 1 109 ? 2.338 10.236 2.848 1.00 84.88 109 PRO A CA 1
ATOM 866 C C . PRO A 1 109 ? 3.076 10.408 1.515 1.00 84.88 109 PRO A C 1
ATOM 868 O O . PRO A 1 109 ? 3.991 11.219 1.379 1.00 84.88 109 PRO A O 1
ATOM 871 N N . LEU A 1 110 ? 2.583 9.726 0.479 1.00 83.56 110 LEU A N 1
ATOM 872 C CA . LEU A 1 110 ? 3.150 9.792 -0.869 1.00 83.56 110 LEU A CA 1
ATOM 873 C C . LEU A 1 110 ? 3.154 11.196 -1.481 1.00 83.56 110 LEU A C 1
ATOM 875 O O . LEU A 1 110 ? 4.087 11.536 -2.197 1.00 83.56 110 LEU A O 1
ATOM 879 N N . LYS A 1 111 ? 2.152 12.028 -1.182 1.00 87.50 111 LYS A N 1
ATOM 880 C CA . LYS A 1 111 ? 2.111 13.420 -1.662 1.00 87.50 111 LYS A CA 1
ATOM 881 C C . LYS A 1 111 ? 3.236 14.301 -1.103 1.00 87.50 111 LYS A C 1
ATOM 883 O O . LYS A 1 111 ? 3.540 15.327 -1.694 1.00 87.50 111 LYS A O 1
ATOM 888 N N . GLU A 1 112 ? 3.773 13.942 0.063 1.00 86.25 112 GLU A N 1
ATOM 889 C CA . GLU A 1 112 ? 4.860 14.676 0.723 1.00 86.25 112 GLU A CA 1
ATOM 890 C C . GLU A 1 112 ? 6.214 14.159 0.239 1.00 86.25 112 GLU A C 1
ATOM 892 O 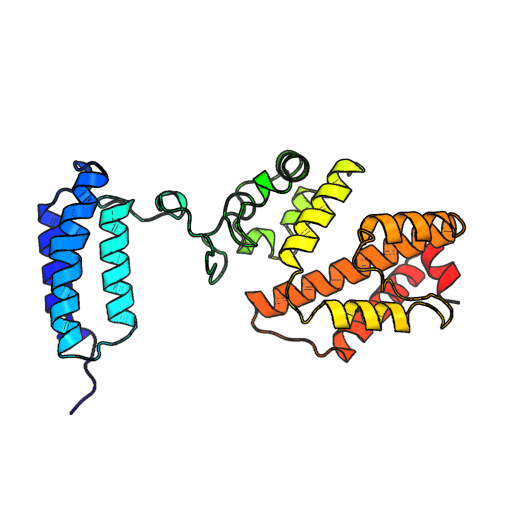O . GLU A 1 112 ? 7.143 14.940 0.072 1.00 86.25 112 GLU A O 1
ATOM 897 N N . LEU A 1 113 ? 6.300 12.857 -0.053 1.00 82.19 113 LEU A N 1
ATOM 898 C CA . LEU A 1 113 ? 7.478 12.240 -0.659 1.00 82.19 113 LEU A CA 1
ATOM 899 C C . LEU A 1 113 ? 7.672 12.640 -2.132 1.00 82.19 113 LEU A C 1
ATOM 901 O O . LEU A 1 113 ? 8.800 12.822 -2.570 1.00 82.19 113 LEU A O 1
ATOM 905 N N . ALA A 1 114 ? 6.579 12.752 -2.886 1.00 86.94 114 ALA A N 1
ATOM 906 C CA . ALA A 1 114 ? 6.575 12.998 -4.327 1.00 86.94 114 ALA A CA 1
ATOM 907 C C . ALA A 1 114 ? 5.505 14.040 -4.712 1.00 86.94 114 ALA A C 1
ATOM 909 O O . ALA A 1 114 ? 4.434 13.692 -5.237 1.00 86.94 114 ALA A O 1
ATOM 910 N N . PRO A 1 115 ? 5.742 15.324 -4.390 1.00 90.38 115 PRO A N 1
ATOM 911 C CA . PRO A 1 115 ? 4.777 16.393 -4.612 1.00 90.38 115 PRO A CA 1
ATOM 912 C C . PRO A 1 115 ? 4.521 16.697 -6.096 1.00 90.38 115 PRO A C 1
ATOM 914 O O . PRO A 1 115 ? 3.371 16.971 -6.457 1.00 90.38 115 PRO A O 1
ATOM 917 N N . ALA A 1 116 ? 5.524 16.639 -6.978 1.00 85.44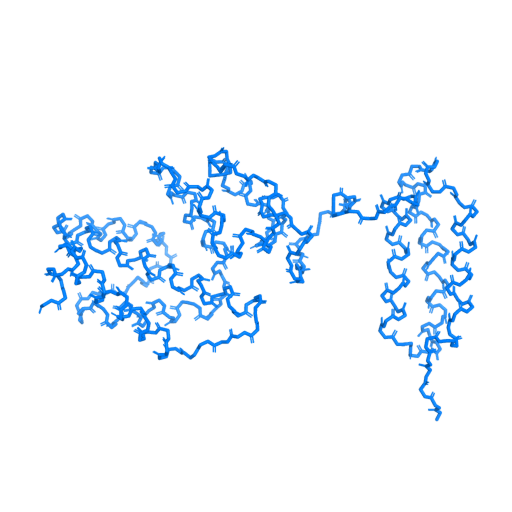 116 ALA A N 1
ATOM 918 C CA . ALA A 1 116 ? 5.325 16.865 -8.413 1.00 85.44 116 ALA A CA 1
ATOM 919 C C . ALA A 1 116 ? 4.485 15.744 -9.047 1.00 85.44 116 ALA A C 1
ATOM 921 O O . ALA A 1 116 ? 3.552 16.018 -9.805 1.00 85.44 116 ALA A O 1
ATOM 922 N N . LEU A 1 117 ? 4.734 14.491 -8.672 1.00 83.19 117 LEU A N 1
ATOM 923 C CA . LEU A 1 117 ? 4.015 13.304 -9.120 1.00 83.19 117 LEU A CA 1
ATOM 924 C C . LEU A 1 117 ? 2.574 13.309 -8.615 1.00 83.19 117 LEU A C 1
ATOM 926 O O . LEU A 1 117 ? 1.649 13.013 -9.373 1.00 83.19 117 LEU A O 1
ATOM 930 N N . TYR A 1 118 ? 2.369 13.711 -7.358 1.00 90.12 118 TYR A N 1
ATOM 931 C CA . TYR A 1 118 ? 1.038 13.935 -6.807 1.00 90.12 118 TYR A CA 1
ATOM 932 C C . TYR A 1 118 ? 0.281 15.001 -7.597 1.00 90.12 118 TYR A C 1
ATOM 934 O O . TYR A 1 118 ? -0.870 14.786 -7.976 1.00 90.12 118 TYR A O 1
ATOM 942 N N . ASN A 1 119 ? 0.911 16.145 -7.875 1.00 89.12 119 ASN A N 1
ATOM 943 C CA . ASN A 1 119 ? 0.279 17.232 -8.619 1.00 89.12 119 ASN A CA 1
ATOM 944 C C . ASN A 1 119 ? -0.086 16.817 -10.044 1.00 89.12 119 ASN A C 1
ATOM 946 O O . ASN A 1 119 ? -1.179 17.159 -10.509 1.00 89.12 119 ASN A O 1
ATOM 950 N N . HIS A 1 120 ? 0.786 16.033 -10.671 1.00 87.56 120 HIS A N 1
ATOM 951 C CA . HIS A 1 120 ? 0.633 15.476 -12.008 1.00 87.56 120 HIS A CA 1
ATOM 952 C C . HIS A 1 120 ? -0.454 14.400 -12.111 1.00 87.56 120 HIS A C 1
ATOM 954 O O . HIS A 1 120 ? -1.070 14.248 -13.165 1.00 87.56 120 HIS A O 1
ATOM 960 N N . ALA A 1 121 ? -0.739 13.682 -11.022 1.00 88.12 121 ALA A N 1
ATOM 961 C CA . ALA A 1 121 ? -1.753 12.636 -11.005 1.00 88.12 121 ALA A CA 1
ATOM 962 C C . ALA A 1 121 ? -3.162 13.183 -11.294 1.00 88.12 121 ALA A C 1
ATOM 964 O O . ALA A 1 121 ? -3.686 14.051 -10.585 1.00 88.12 121 ALA A O 1
ATOM 965 N N . LYS A 1 122 ? -3.840 12.593 -12.286 1.00 85.75 122 LYS A N 1
ATOM 966 C CA . LYS A 1 122 ? -5.229 12.938 -12.644 1.00 85.75 122 LYS A CA 1
ATOM 967 C C . LYS A 1 122 ? -6.239 12.679 -11.531 1.00 85.75 122 LYS A C 1
ATOM 969 O O . LYS A 1 122 ? -7.225 13.405 -11.424 1.00 85.75 122 LYS A O 1
ATOM 974 N N . ARG A 1 123 ? -6.045 11.629 -10.726 1.00 86.25 123 ARG A N 1
ATOM 975 C CA . ARG A 1 123 ? -6.989 11.225 -9.672 1.00 86.25 123 ARG A CA 1
ATOM 976 C C . ARG A 1 123 ? -6.278 11.050 -8.337 1.00 86.25 123 ARG A C 1
ATOM 978 O O . ARG A 1 123 ? -5.572 10.077 -8.106 1.00 86.25 123 ARG A O 1
ATOM 985 N N . LYS A 1 124 ? -6.536 11.993 -7.432 1.00 90.12 124 LYS A N 1
ATOM 986 C CA . LYS A 1 124 ? -5.909 12.063 -6.102 1.00 90.12 124 LYS A CA 1
ATOM 987 C C . LYS A 1 124 ? -6.710 11.343 -5.013 1.00 90.12 124 LYS A C 1
ATOM 989 O O . LYS A 1 124 ? -6.144 10.886 -4.031 1.00 90.12 124 LYS A O 1
ATOM 994 N N . GLY A 1 125 ? -8.019 11.179 -5.219 1.00 85.06 125 GLY A N 1
ATOM 995 C CA . GLY A 1 125 ? -8.940 10.586 -4.242 1.00 85.06 125 GLY A CA 1
ATOM 996 C C . GLY A 1 125 ? -9.002 9.056 -4.221 1.00 85.06 125 GLY A C 1
ATOM 997 O O . GLY A 1 125 ? -9.927 8.515 -3.623 1.00 85.06 125 GLY A O 1
ATOM 998 N N . ARG A 1 126 ? -8.084 8.346 -4.892 1.00 85.38 126 ARG A N 1
ATOM 999 C CA . ARG A 1 126 ? -8.101 6.876 -4.905 1.00 85.38 126 ARG A CA 1
ATOM 1000 C C . ARG A 1 126 ? -7.724 6.305 -3.551 1.00 85.38 126 ARG A C 1
ATOM 1002 O O . ARG A 1 126 ? -6.820 6.801 -2.876 1.00 85.38 126 ARG A O 1
ATOM 1009 N N . THR A 1 127 ? -8.363 5.198 -3.204 1.00 86.56 127 THR A N 1
ATOM 1010 C CA . THR A 1 127 ? -7.901 4.359 -2.099 1.00 86.56 127 THR A CA 1
ATOM 1011 C C . THR A 1 127 ? -6.643 3.582 -2.493 1.00 86.56 127 THR A C 1
ATOM 1013 O O . THR A 1 127 ? -6.354 3.412 -3.678 1.00 86.56 127 THR A O 1
ATOM 1016 N N . VAL A 1 128 ? -5.894 3.072 -1.513 1.00 78.75 128 VAL A N 1
ATOM 1017 C CA . VAL A 1 128 ? -4.731 2.201 -1.755 1.00 78.75 128 VAL A CA 1
ATOM 1018 C C . VAL A 1 128 ? -5.144 0.988 -2.587 1.00 78.75 128 VAL A C 1
ATOM 1020 O O . VAL A 1 128 ? -4.476 0.658 -3.562 1.00 78.75 128 VAL A O 1
ATOM 1023 N N . GLN A 1 129 ? -6.288 0.369 -2.274 1.00 78.38 129 GLN A N 1
ATOM 1024 C CA . GLN A 1 129 ? -6.775 -0.778 -3.039 1.00 78.38 129 GLN A CA 1
ATOM 1025 C C . GLN A 1 129 ? -7.070 -0.411 -4.499 1.00 78.38 129 GLN A C 1
ATOM 1027 O O . GLN A 1 129 ? -6.654 -1.130 -5.401 1.00 78.38 129 GLN A O 1
ATOM 1032 N N . GLU A 1 130 ? -7.775 0.693 -4.747 1.00 79.12 130 GLU A N 1
ATOM 1033 C CA . GLU A 1 130 ? -8.137 1.121 -6.104 1.00 79.12 130 GLU A CA 1
ATOM 1034 C C . GLU A 1 130 ? -6.948 1.629 -6.907 1.00 79.12 130 GLU A C 1
ATOM 1036 O O . GLU A 1 130 ? -6.925 1.449 -8.120 1.00 79.12 130 GLU A O 1
ATOM 1041 N N . GLY A 1 131 ? -5.993 2.297 -6.256 1.00 78.62 131 GLY A N 1
ATOM 1042 C CA . GLY A 1 131 ? -4.762 2.756 -6.888 1.00 78.62 131 GLY A CA 1
ATOM 1043 C C . GLY A 1 131 ? -3.941 1.572 -7.375 1.00 78.62 131 GLY A C 1
ATOM 1044 O O . GLY A 1 131 ? -3.531 1.547 -8.532 1.00 78.62 131 GLY A O 1
ATOM 1045 N N . LEU A 1 132 ? -3.772 0.561 -6.520 1.00 72.81 132 LEU A N 1
ATOM 1046 C CA . LEU A 1 132 ? -2.990 -0.639 -6.818 1.00 72.81 132 LEU A CA 1
ATOM 1047 C C . LEU A 1 132 ? -3.725 -1.654 -7.701 1.00 72.81 132 LEU A C 1
ATOM 1049 O O . LEU A 1 132 ? -3.087 -2.445 -8.395 1.00 72.81 132 LEU A O 1
ATOM 1053 N N . ALA A 1 133 ? -5.058 -1.669 -7.693 1.00 73.38 133 ALA A N 1
ATOM 1054 C CA . ALA A 1 133 ? -5.837 -2.551 -8.552 1.00 73.38 133 ALA A CA 1
ATOM 1055 C C . ALA A 1 133 ? -5.655 -2.160 -10.022 1.00 73.38 133 ALA A C 1
ATOM 1057 O O . ALA A 1 133 ? -5.984 -1.044 -10.409 1.00 73.38 133 ALA A O 1
ATOM 1058 N N . ASN A 1 134 ? -5.178 -3.100 -10.846 1.00 64.56 134 ASN A N 1
ATOM 1059 C CA . ASN A 1 134 ? -4.941 -2.900 -12.282 1.00 64.56 134 ASN A CA 1
ATOM 1060 C C . ASN A 1 134 ? -4.110 -1.639 -12.582 1.00 64.56 134 ASN A C 1
ATOM 1062 O O . ASN A 1 134 ? -4.364 -0.951 -13.571 1.00 64.56 134 ASN A O 1
ATOM 1066 N N . ASP A 1 135 ? -3.180 -1.317 -11.677 1.00 62.53 135 ASP A N 1
ATOM 1067 C CA . ASP A 1 135 ? -2.155 -0.283 -11.856 1.00 62.53 135 ASP A CA 1
ATOM 1068 C C . ASP A 1 135 ? -2.716 1.094 -12.198 1.00 62.53 135 ASP A C 1
ATOM 1070 O O . ASP A 1 135 ? -2.145 1.910 -12.925 1.00 62.53 135 ASP A O 1
ATOM 1074 N N . GLN A 1 136 ? -3.886 1.363 -11.644 1.00 74.88 136 GLN A N 1
ATOM 1075 C CA . GLN A 1 136 ? -4.649 2.550 -11.941 1.00 74.88 136 GLN A CA 1
ATOM 1076 C C . GLN A 1 136 ? -3.945 3.842 -11.522 1.00 74.88 136 GLN A C 1
ATOM 1078 O O . GLN A 1 136 ? -4.099 4.853 -12.204 1.00 74.88 136 GLN A O 1
ATOM 1083 N N . TRP A 1 137 ? -3.148 3.811 -10.452 1.00 77.12 137 TRP A N 1
ATOM 1084 C CA . TRP A 1 137 ? -2.344 4.963 -10.041 1.00 77.12 137 TRP A CA 1
ATOM 1085 C C . TRP A 1 137 ? -1.309 5.356 -11.107 1.00 77.12 137 TRP A C 1
ATOM 1087 O O . TRP A 1 137 ? -1.056 6.540 -11.297 1.00 77.12 137 TRP A O 1
ATOM 1097 N N . ILE A 1 138 ? -0.784 4.390 -11.872 1.00 70.31 138 ILE A N 1
ATOM 1098 C CA . ILE A 1 138 ? 0.147 4.630 -12.985 1.00 70.31 138 ILE A CA 1
ATOM 1099 C C . ILE A 1 138 ? -0.589 5.201 -14.187 1.00 70.31 138 ILE A C 1
ATOM 1101 O O . ILE A 1 138 ? -0.108 6.127 -14.839 1.00 70.31 138 ILE A O 1
ATOM 1105 N N . ILE A 1 139 ? -1.791 4.692 -14.471 1.00 73.56 139 ILE A N 1
ATOM 1106 C CA . ILE A 1 139 ? -2.661 5.257 -15.513 1.00 73.56 139 ILE A CA 1
ATOM 1107 C C . ILE A 1 139 ? -2.930 6.743 -15.240 1.00 73.56 139 ILE A C 1
ATOM 1109 O O . ILE A 1 139 ? -3.012 7.530 -16.187 1.00 73.56 139 ILE A O 1
ATOM 1113 N N . ASP A 1 140 ? -3.008 7.130 -13.966 1.00 79.31 140 ASP A N 1
ATOM 1114 C CA . ASP A 1 140 ? -3.230 8.513 -13.562 1.00 79.31 140 ASP A CA 1
ATOM 1115 C C . ASP A 1 140 ? -1.997 9.421 -13.731 1.00 79.31 140 ASP A C 1
ATOM 1117 O O . ASP A 1 140 ? -2.198 10.631 -13.769 1.00 79.31 140 ASP A O 1
ATOM 1121 N N . ILE A 1 141 ? -0.773 8.881 -13.855 1.00 78.88 141 ILE A N 1
ATOM 1122 C CA . ILE A 1 141 ? 0.489 9.658 -13.958 1.00 78.88 141 ILE A CA 1
ATOM 1123 C C . ILE A 1 141 ? 1.247 9.474 -15.285 1.00 78.88 141 ILE A C 1
ATOM 1125 O O . ILE A 1 141 ? 2.122 10.269 -15.606 1.00 78.88 141 ILE A O 1
ATOM 1129 N N . ARG A 1 142 ? 0.931 8.456 -16.097 1.00 74.12 142 ARG A N 1
ATOM 1130 C CA . ARG A 1 142 ? 1.726 8.060 -17.285 1.00 74.12 142 ARG A CA 1
ATOM 1131 C C . ARG A 1 142 ? 1.766 9.065 -18.444 1.00 74.12 142 ARG A C 1
ATOM 1133 O O . ARG A 1 142 ? 2.414 8.805 -19.453 1.00 74.12 142 ARG A O 1
ATOM 1140 N N . HIS A 1 143 ? 1.013 10.157 -18.374 1.00 71.38 143 HIS A N 1
ATOM 1141 C CA . HIS A 1 143 ? 0.980 11.158 -19.441 1.00 71.38 143 HIS A CA 1
ATOM 1142 C C . HIS A 1 143 ? 2.108 12.173 -19.266 1.00 71.38 143 HIS A C 1
ATOM 1144 O O . HIS A 1 143 ? 2.433 12.509 -18.142 1.00 71.38 143 HIS A O 1
ATOM 1150 N N . SER A 1 144 ? 2.670 12.700 -20.356 1.00 73.88 144 SER A N 1
ATOM 1151 C CA . SER A 1 144 ? 3.604 13.844 -20.330 1.00 73.88 144 SER A CA 1
ATOM 1152 C C . SER A 1 144 ? 4.703 13.754 -19.253 1.00 73.88 144 SER A C 1
ATOM 1154 O O . SER A 1 144 ? 4.883 14.681 -18.468 1.00 73.88 144 SER A O 1
ATOM 1156 N N . LEU A 1 145 ? 5.399 12.614 -19.185 1.00 71.88 145 LEU A N 1
ATOM 1157 C CA . LEU A 1 145 ? 6.421 12.346 -18.170 1.00 71.88 145 LEU A CA 1
ATOM 1158 C C . LEU A 1 145 ? 7.678 13.200 -18.405 1.00 71.88 145 LEU A C 1
ATOM 1160 O O . LEU A 1 145 ? 8.319 13.097 -19.452 1.00 71.88 145 LEU A O 1
ATOM 1164 N N . THR A 1 146 ? 8.040 14.015 -17.415 1.00 73.75 146 THR A N 1
ATOM 1165 C CA . THR A 1 146 ? 9.291 14.784 -17.364 1.00 73.75 146 THR A CA 1
ATOM 1166 C C . THR A 1 146 ? 10.352 14.026 -16.564 1.00 73.75 146 THR A C 1
ATOM 1168 O O . THR A 1 146 ? 10.046 13.066 -15.858 1.00 73.75 146 THR A O 1
ATOM 1171 N N . VAL A 1 147 ? 11.613 14.461 -16.649 1.00 66.56 147 VAL A N 1
ATOM 1172 C CA . VAL A 1 147 ? 12.715 13.872 -15.864 1.00 66.56 147 VAL A CA 1
ATOM 1173 C C . VAL A 1 147 ? 12.444 13.971 -14.356 1.00 66.56 147 VAL A C 1
ATOM 1175 O O . VAL A 1 147 ? 12.673 13.010 -13.633 1.00 66.56 147 VAL A O 1
ATOM 1178 N N . GLU A 1 148 ? 11.885 15.091 -13.898 1.00 73.69 148 GLU A N 1
ATOM 1179 C CA . GLU A 1 148 ? 11.486 15.309 -12.501 1.00 73.69 148 GLU A CA 1
ATOM 1180 C C . GLU A 1 148 ? 10.416 14.309 -12.037 1.00 73.69 148 GLU A C 1
ATOM 1182 O O . GLU A 1 148 ? 10.564 13.681 -10.991 1.00 73.69 148 GLU A O 1
ATOM 1187 N N . LEU A 1 149 ? 9.389 14.071 -12.860 1.00 69.62 149 LEU A N 1
ATOM 1188 C CA . LEU A 1 149 ? 8.333 13.100 -12.558 1.00 69.62 149 LEU A CA 1
ATOM 1189 C C . LEU A 1 149 ? 8.858 11.664 -12.515 1.00 69.62 149 LEU A C 1
ATOM 1191 O O . LEU A 1 149 ? 8.410 10.857 -11.704 1.00 69.62 149 LEU A O 1
ATOM 1195 N N . VAL A 1 150 ? 9.815 11.340 -13.384 1.00 68.31 150 VAL A N 1
ATOM 1196 C CA . VAL A 1 150 ? 10.485 10.037 -13.378 1.00 68.31 150 VAL A CA 1
ATOM 1197 C C . VAL A 1 150 ? 11.324 9.866 -12.107 1.00 68.31 150 VAL A C 1
ATOM 1199 O O . VAL A 1 150 ? 11.301 8.786 -11.522 1.00 68.31 150 VAL A O 1
ATOM 1202 N N . ASN A 1 151 ? 12.006 10.915 -11.641 1.00 70.62 151 ASN A N 1
ATOM 1203 C CA . ASN A 1 151 ? 12.780 10.874 -10.398 1.00 70.62 151 ASN A CA 1
ATOM 1204 C C . ASN A 1 151 ? 11.882 10.644 -9.179 1.00 70.62 151 ASN A C 1
ATOM 1206 O O . ASN A 1 151 ? 12.121 9.719 -8.408 1.00 70.62 151 ASN A O 1
ATOM 1210 N N . GLU A 1 152 ? 10.806 11.418 -9.038 1.00 80.81 152 GLU A N 1
ATOM 1211 C CA . GLU A 1 152 ? 9.869 11.226 -7.928 1.00 80.81 152 GLU A CA 1
ATOM 1212 C C . GLU A 1 152 ? 9.169 9.860 -7.981 1.00 80.81 152 GLU A C 1
ATOM 1214 O O . GLU A 1 152 ? 8.938 9.237 -6.946 1.00 80.81 152 GLU A O 1
ATOM 1219 N N . PHE A 1 153 ? 8.878 9.342 -9.179 1.00 74.88 153 PHE A N 1
AT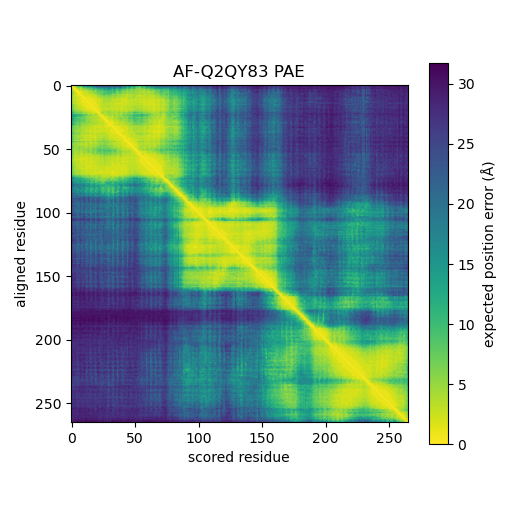OM 1220 C CA . PHE A 1 153 ? 8.377 7.976 -9.334 1.00 74.88 153 PHE A CA 1
ATOM 1221 C C . PHE A 1 153 ? 9.356 6.942 -8.765 1.00 74.88 153 PHE A C 1
ATOM 1223 O O . PHE A 1 153 ? 8.921 6.014 -8.083 1.00 74.88 153 PHE A O 1
ATOM 1230 N N . PHE A 1 154 ? 10.660 7.099 -9.007 1.00 68.94 154 PHE A N 1
ATOM 1231 C CA . PHE A 1 154 ? 11.672 6.196 -8.459 1.00 68.94 154 PHE A CA 1
ATOM 1232 C C . PHE A 1 154 ? 11.787 6.286 -6.937 1.00 68.94 154 PHE A C 1
ATOM 1234 O O . PHE A 1 154 ? 11.940 5.247 -6.299 1.00 68.94 154 PHE A O 1
ATOM 1241 N N . GLU A 1 155 ? 11.641 7.473 -6.350 1.00 71.06 155 GLU A N 1
ATOM 1242 C CA . GLU A 1 155 ? 11.609 7.641 -4.890 1.00 71.06 155 GLU A CA 1
ATOM 1243 C C . GLU A 1 155 ? 10.400 6.932 -4.268 1.00 71.06 155 GLU A C 1
ATOM 1245 O O . GLU A 1 155 ? 10.540 6.115 -3.355 1.00 71.06 155 GLU A O 1
ATOM 1250 N N . VAL A 1 156 ? 9.203 7.143 -4.827 1.00 69.88 156 VAL A N 1
ATOM 1251 C CA . VAL A 1 156 ? 7.985 6.423 -4.416 1.00 69.88 156 VAL A CA 1
ATOM 1252 C C . VAL A 1 156 ? 8.180 4.917 -4.526 1.00 69.88 156 VAL A C 1
ATOM 1254 O O . VAL A 1 156 ? 7.883 4.170 -3.591 1.00 69.88 156 VAL A O 1
ATOM 1257 N N . PHE A 1 157 ? 8.711 4.471 -5.659 1.00 68.00 157 PHE A N 1
ATOM 1258 C CA . PHE A 1 157 ? 8.977 3.071 -5.933 1.00 68.00 157 PHE A CA 1
ATOM 1259 C C . PHE A 1 157 ? 9.961 2.471 -4.919 1.00 68.00 157 PHE A C 1
ATOM 1261 O O . PHE A 1 157 ? 9.692 1.405 -4.369 1.00 68.00 157 PHE A O 1
ATOM 1268 N N . TYR A 1 158 ? 11.058 3.167 -4.614 1.00 66.00 158 TYR A N 1
ATOM 1269 C CA . TYR A 1 158 ? 12.070 2.741 -3.647 1.00 66.00 158 TYR A CA 1
ATOM 1270 C C . TYR A 1 158 ? 11.518 2.635 -2.218 1.00 66.00 158 TYR A C 1
ATOM 1272 O O . TYR A 1 158 ? 11.827 1.686 -1.492 1.00 66.00 158 TYR A O 1
ATOM 1280 N N . HIS A 1 159 ? 10.645 3.555 -1.812 1.00 63.16 159 HIS A N 1
ATOM 1281 C CA . HIS A 1 159 ? 10.018 3.501 -0.492 1.00 63.16 159 HIS A CA 1
ATOM 1282 C C . HIS A 1 159 ? 9.026 2.339 -0.347 1.00 63.16 159 HIS A C 1
ATOM 1284 O O . HIS A 1 159 ? 8.989 1.699 0.704 1.00 63.16 159 HIS A O 1
ATOM 1290 N N . VAL A 1 160 ? 8.300 1.977 -1.408 1.00 58.06 160 VAL A N 1
ATOM 1291 C CA . VAL A 1 160 ? 7.483 0.746 -1.418 1.00 58.06 160 VAL A CA 1
ATOM 1292 C C . VAL A 1 160 ? 8.359 -0.522 -1.424 1.00 58.06 160 VAL A C 1
ATOM 1294 O O . VAL A 1 160 ? 7.953 -1.582 -0.952 1.00 58.06 160 VAL A O 1
ATOM 1297 N N . TRP A 1 161 ? 9.596 -0.419 -1.915 1.00 59.22 161 TRP A N 1
ATOM 1298 C CA . TRP A 1 161 ? 10.501 -1.532 -2.209 1.00 59.22 161 TRP A CA 1
ATOM 1299 C C . TRP A 1 161 ? 11.290 -2.113 -1.023 1.00 59.22 161 TRP A C 1
ATOM 1301 O O . TRP A 1 161 ? 11.797 -3.229 -1.136 1.00 59.22 161 TRP A O 1
ATOM 1311 N N . LYS A 1 162 ? 11.426 -1.418 0.117 1.00 55.28 162 LYS A N 1
ATOM 1312 C CA . LYS A 1 162 ? 12.383 -1.739 1.213 1.00 55.28 162 LYS A CA 1
ATOM 1313 C C . LYS A 1 162 ? 12.088 -3.025 2.031 1.00 55.28 162 LYS A C 1
ATOM 1315 O O . LYS A 1 162 ? 12.373 -3.090 3.224 1.00 55.28 162 LYS A O 1
ATOM 1320 N N . THR A 1 163 ? 11.546 -4.084 1.426 1.00 51.34 163 THR A N 1
ATOM 1321 C CA . THR A 1 163 ? 11.418 -5.424 2.029 1.00 51.34 163 THR A CA 1
ATOM 1322 C C . THR A 1 163 ? 12.474 -6.385 1.458 1.00 51.34 163 THR A C 1
ATOM 1324 O O . THR A 1 163 ? 12.5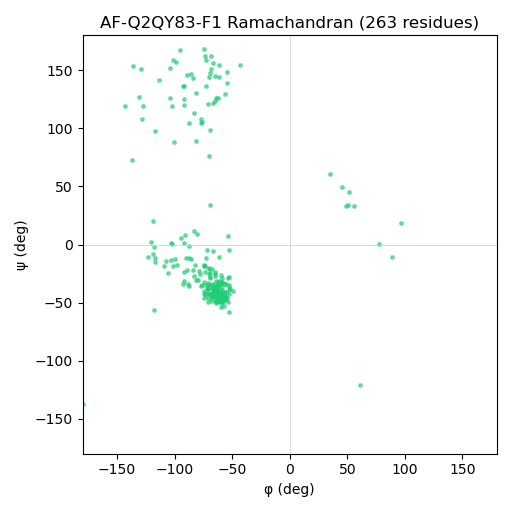84 -6.573 0.249 1.00 51.34 163 THR A O 1
ATOM 1327 N N . LEU A 1 164 ? 13.255 -7.015 2.351 1.00 44.84 164 LEU A N 1
ATOM 1328 C CA . LEU A 1 164 ? 14.495 -7.801 2.128 1.00 44.84 164 LEU A CA 1
ATOM 1329 C C . LEU A 1 164 ? 14.443 -8.942 1.083 1.00 44.84 164 LEU A C 1
ATOM 1331 O O . LEU A 1 164 ? 15.461 -9.562 0.783 1.00 44.84 164 LEU A O 1
ATOM 1335 N N . PHE A 1 165 ? 13.281 -9.234 0.507 1.00 49.03 165 PHE A N 1
ATOM 1336 C CA . PHE A 1 165 ? 13.098 -10.287 -0.489 1.00 49.03 165 PHE A CA 1
ATOM 1337 C C . PHE A 1 165 ? 13.473 -9.841 -1.920 1.00 49.03 165 PHE A C 1
ATOM 1339 O O . PHE A 1 165 ? 13.899 -10.658 -2.734 1.00 49.03 165 PHE A O 1
ATOM 1346 N N . LEU A 1 166 ? 13.369 -8.543 -2.231 1.00 52.06 166 LEU A N 1
ATOM 1347 C CA . LEU A 1 166 ? 13.393 -8.027 -3.612 1.00 52.06 166 LEU A CA 1
ATOM 1348 C C . LEU A 1 166 ? 14.808 -7.690 -4.120 1.00 52.06 166 LEU A C 1
ATOM 1350 O O . LEU A 1 166 ? 15.059 -7.728 -5.323 1.00 52.06 166 LEU A O 1
ATOM 1354 N N . GLN A 1 167 ? 15.766 -7.459 -3.217 1.00 51.59 167 GLN A N 1
ATOM 1355 C CA . GLN A 1 167 ? 17.175 -7.239 -3.571 1.00 51.59 167 GLN A CA 1
ATOM 1356 C C . GLN A 1 167 ? 17.803 -8.487 -4.213 1.00 51.59 167 GLN A C 1
ATOM 1358 O O . GLN A 1 167 ? 18.411 -8.395 -5.272 1.00 51.59 167 GLN A O 1
ATOM 1363 N N . LYS A 1 168 ? 17.533 -9.678 -3.668 1.00 54.66 168 LYS A N 1
ATOM 1364 C CA . LYS A 1 168 ? 18.006 -10.950 -4.243 1.00 54.66 168 LYS A CA 1
ATOM 1365 C C . LYS A 1 168 ? 17.402 -11.256 -5.614 1.00 54.66 168 LYS A C 1
ATOM 1367 O O . LYS A 1 168 ? 18.005 -11.988 -6.396 1.00 54.66 168 LYS A O 1
ATOM 1372 N N . ILE A 1 169 ? 16.201 -10.738 -5.896 1.00 54.81 169 ILE A N 1
ATOM 1373 C CA . ILE A 1 169 ? 15.566 -10.872 -7.210 1.00 54.81 169 ILE A CA 1
ATOM 1374 C C . ILE A 1 169 ? 16.308 -10.012 -8.224 1.00 54.81 169 ILE A C 1
ATOM 1376 O O . ILE A 1 169 ? 16.697 -10.504 -9.279 1.00 54.81 169 ILE A O 1
ATOM 1380 N N . TRP A 1 170 ? 16.539 -8.752 -7.864 1.00 55.12 170 TRP A N 1
ATOM 1381 C CA . TRP A 1 170 ? 17.273 -7.787 -8.669 1.00 55.12 170 TRP A CA 1
ATOM 1382 C C . TRP A 1 170 ? 18.661 -8.302 -9.080 1.00 55.12 170 TRP A C 1
ATOM 1384 O O . TRP A 1 170 ? 18.982 -8.327 -10.265 1.00 55.12 170 TRP A O 1
ATOM 1394 N N . GLU A 1 171 ? 19.437 -8.809 -8.121 1.00 56.03 171 GLU A N 1
ATOM 1395 C CA . GLU A 1 171 ? 20.793 -9.341 -8.337 1.00 56.03 171 GLU A CA 1
ATOM 1396 C C . GLU A 1 171 ? 20.808 -10.522 -9.319 1.00 56.03 171 GLU A C 1
ATOM 1398 O O . GLU A 1 171 ? 21.640 -10.592 -10.222 1.00 56.03 171 GLU A O 1
ATOM 1403 N N . ARG A 1 172 ? 19.838 -11.434 -9.205 1.00 58.34 172 ARG A N 1
ATOM 1404 C CA . ARG A 1 172 ? 19.732 -12.615 -10.079 1.00 58.34 172 ARG A CA 1
ATOM 1405 C C . ARG A 1 172 ? 19.170 -12.305 -11.458 1.00 58.34 172 ARG A C 1
ATOM 1407 O O . ARG A 1 172 ? 19.602 -12.917 -12.429 1.00 58.34 172 ARG A O 1
ATOM 1414 N N . VAL A 1 173 ? 18.224 -11.371 -11.557 1.00 57.47 173 VAL A N 1
ATOM 1415 C CA . VAL A 1 173 ? 17.711 -10.897 -12.847 1.00 57.47 173 VAL A CA 1
ATOM 1416 C C . VAL A 1 173 ? 18.842 -10.227 -13.623 1.00 57.47 173 VAL A C 1
ATOM 1418 O O . VAL A 1 173 ? 19.072 -10.594 -14.773 1.00 57.47 173 VAL A O 1
ATOM 1421 N N . LEU A 1 174 ? 19.589 -9.320 -12.981 1.00 56.91 174 LEU A N 1
ATOM 1422 C CA . LEU A 1 174 ? 20.743 -8.665 -13.595 1.00 56.91 174 LEU A CA 1
ATOM 1423 C C . LEU A 1 174 ? 21.830 -9.674 -13.979 1.00 56.91 174 LEU A C 1
ATOM 1425 O O . LEU A 1 174 ? 22.274 -9.655 -15.120 1.00 56.91 174 LEU A O 1
ATOM 1429 N N . SER A 1 175 ? 22.186 -10.603 -13.088 1.00 61.22 175 SER A N 1
ATOM 1430 C CA . SER A 1 175 ? 23.169 -11.654 -13.387 1.00 61.22 175 SER A CA 1
ATOM 1431 C C . SER A 1 175 ? 22.745 -12.573 -14.541 1.00 61.22 175 SER A C 1
ATOM 1433 O O . SER A 1 175 ? 23.609 -13.057 -15.263 1.00 61.22 175 SER A O 1
ATOM 1435 N N . SER A 1 176 ? 21.443 -12.813 -14.749 1.00 55.88 176 SER A N 1
ATOM 1436 C CA . SER A 1 176 ? 20.963 -13.650 -15.863 1.00 55.88 176 SER A CA 1
ATOM 1437 C C . SER A 1 176 ? 20.810 -12.902 -17.194 1.00 55.88 176 SER A C 1
ATOM 1439 O O . SER A 1 176 ? 20.779 -13.537 -18.244 1.00 55.88 176 SER A O 1
ATOM 1441 N N . LEU A 1 177 ? 20.670 -11.571 -17.157 1.00 53.53 177 LEU A N 1
ATOM 1442 C CA . LEU A 1 177 ? 20.414 -10.729 -18.335 1.00 53.53 177 LEU A CA 1
ATOM 1443 C C . LEU A 1 177 ? 21.657 -9.971 -18.822 1.00 53.53 177 LEU A C 1
ATOM 1445 O O . LEU A 1 177 ? 21.642 -9.431 -19.927 1.00 53.53 177 LEU A O 1
ATOM 1449 N N . TYR A 1 178 ? 22.724 -9.924 -18.021 1.00 55.22 178 TYR A N 1
ATOM 1450 C CA . TYR A 1 178 ? 23.956 -9.208 -18.325 1.00 55.22 178 TYR A CA 1
ATOM 1451 C C . TYR A 1 178 ? 25.156 -10.132 -18.169 1.00 55.22 178 TYR A C 1
ATOM 1453 O O . TYR A 1 178 ? 25.392 -10.670 -17.094 1.00 55.22 178 TYR A O 1
ATOM 1461 N N . CYS A 1 179 ? 25.882 -10.311 -19.275 1.00 44.66 179 CYS A N 1
ATOM 1462 C CA . CYS A 1 179 ? 27.085 -11.127 -19.392 1.00 44.66 179 CYS A CA 1
ATOM 1463 C C . CYS A 1 179 ? 28.055 -10.948 -18.212 1.00 44.66 179 CYS A C 1
ATOM 1465 O O . CYS A 1 179 ? 28.095 -9.894 -17.579 1.00 44.66 179 CYS A O 1
ATOM 1467 N N . HIS A 1 180 ? 28.862 -11.979 -17.973 1.00 46.25 180 HIS A N 1
ATOM 1468 C CA . HIS A 1 180 ? 29.790 -12.170 -16.853 1.00 46.25 180 HIS A CA 1
ATOM 1469 C C . HIS A 1 180 ? 30.833 -11.054 -16.569 1.00 46.25 180 HIS A C 1
ATOM 1471 O O . HIS A 1 180 ? 31.653 -11.243 -15.679 1.00 46.25 180 HIS A O 1
ATOM 1477 N N . ASP A 1 181 ? 30.781 -9.889 -17.227 1.00 44.03 181 ASP A N 1
ATOM 1478 C CA . ASP A 1 181 ? 31.800 -8.823 -17.166 1.00 44.03 181 ASP A CA 1
ATOM 1479 C C . ASP A 1 181 ? 31.286 -7.479 -16.611 1.00 44.03 181 ASP A C 1
ATOM 1481 O O . ASP A 1 181 ? 31.851 -6.417 -16.887 1.00 44.03 181 ASP A O 1
ATOM 1485 N N . ILE A 1 182 ? 30.170 -7.465 -15.878 1.00 47.53 182 ILE A N 1
ATOM 1486 C CA . ILE A 1 182 ? 29.644 -6.229 -15.281 1.00 47.53 182 ILE A CA 1
ATOM 1487 C C . ILE A 1 182 ? 29.662 -6.357 -13.763 1.00 47.53 182 ILE A C 1
ATOM 1489 O O . ILE A 1 182 ? 28.751 -6.935 -13.173 1.00 47.53 182 ILE A O 1
ATOM 1493 N N . ASP A 1 183 ? 30.706 -5.792 -13.157 1.00 46.16 183 ASP A N 1
ATOM 1494 C CA . ASP A 1 183 ? 30.855 -5.720 -11.708 1.00 46.16 183 ASP A CA 1
ATOM 1495 C C . ASP A 1 183 ? 29.643 -5.068 -11.031 1.00 46.16 183 ASP A C 1
ATOM 1497 O O . ASP A 1 183 ? 29.052 -4.083 -11.496 1.00 46.16 183 ASP A O 1
ATOM 1501 N N . HIS A 1 184 ? 29.285 -5.680 -9.908 1.00 45.09 184 HIS A N 1
ATOM 1502 C CA . HIS A 1 184 ? 28.150 -5.358 -9.061 1.00 45.09 184 HIS A CA 1
ATOM 1503 C C . HIS A 1 184 ? 28.349 -4.008 -8.346 1.00 45.09 184 HIS A C 1
ATOM 1505 O O . HIS A 1 184 ? 29.475 -3.687 -7.962 1.00 45.09 184 HIS A O 1
ATOM 1511 N N . PRO A 1 185 ? 27.288 -3.227 -8.067 1.00 45.06 185 PRO A N 1
ATOM 1512 C CA . PRO A 1 185 ? 27.394 -2.110 -7.137 1.00 45.06 185 PRO A CA 1
ATOM 1513 C C . PRO A 1 185 ? 27.593 -2.673 -5.724 1.00 45.06 185 PRO A C 1
ATOM 1515 O O . PRO A 1 185 ? 26.642 -3.132 -5.092 1.00 45.06 185 PRO A O 1
ATOM 1518 N N . HIS A 1 186 ? 28.839 -2.716 -5.259 1.00 41.47 186 HIS A N 1
ATOM 1519 C CA . HIS A 1 186 ? 29.186 -3.031 -3.870 1.00 41.47 186 HIS A CA 1
ATOM 1520 C C . HIS A 1 186 ? 29.566 -1.791 -3.054 1.00 41.47 186 HIS A C 1
ATOM 1522 O O . HIS A 1 186 ? 29.866 -1.925 -1.872 1.00 41.47 186 HIS A O 1
ATOM 1528 N N . ASP A 1 187 ? 29.530 -0.594 -3.646 1.00 44.97 187 ASP A N 1
ATOM 1529 C CA . ASP A 1 187 ? 29.831 0.625 -2.905 1.00 44.97 187 ASP A CA 1
ATOM 1530 C C . ASP A 1 187 ? 28.559 1.153 -2.232 1.00 44.97 187 ASP A C 1
ATOM 1532 O O . ASP A 1 187 ? 27.660 1.685 -2.884 1.00 44.97 187 ASP A O 1
ATOM 1536 N N . GLU A 1 188 ? 28.463 0.963 -0.915 1.00 47.31 188 GLU A N 1
ATOM 1537 C CA . GLU A 1 188 ? 27.348 1.436 -0.084 1.00 47.31 188 GLU A CA 1
ATOM 1538 C C . GLU A 1 188 ? 27.198 2.971 -0.103 1.00 47.31 188 GLU A C 1
ATOM 1540 O O . GLU A 1 188 ? 26.171 3.488 0.338 1.00 47.31 188 GLU A O 1
ATOM 1545 N N . ASN A 1 189 ? 28.185 3.693 -0.652 1.00 44.69 189 ASN A N 1
ATOM 1546 C CA . ASN A 1 189 ? 28.217 5.153 -0.712 1.00 44.69 189 ASN A CA 1
ATOM 1547 C C . ASN A 1 189 ? 27.787 5.756 -2.061 1.00 44.69 189 ASN A C 1
ATOM 1549 O O . ASN A 1 189 ? 27.564 6.964 -2.120 1.00 44.69 189 ASN A O 1
ATOM 1553 N N . GLU A 1 190 ? 27.653 4.972 -3.139 1.00 52.91 190 GLU A N 1
ATOM 1554 C CA . GLU A 1 190 ? 27.165 5.487 -4.430 1.00 52.91 190 GLU A CA 1
ATOM 1555 C C . GLU A 1 190 ? 25.641 5.317 -4.490 1.00 52.91 190 GLU A C 1
ATOM 1557 O O . GLU A 1 190 ? 25.108 4.203 -4.405 1.00 52.91 190 GLU A O 1
ATOM 1562 N N . ALA A 1 191 ? 24.901 6.421 -4.637 1.00 56.59 191 ALA A N 1
ATOM 1563 C CA . ALA A 1 191 ? 23.458 6.338 -4.822 1.00 56.59 191 ALA A CA 1
ATOM 1564 C C . ALA A 1 191 ? 23.174 5.456 -6.050 1.00 56.59 191 ALA A C 1
ATOM 1566 O O . ALA A 1 191 ? 23.733 5.674 -7.124 1.00 56.59 191 ALA A O 1
ATOM 1567 N N . ARG A 1 192 ? 22.289 4.453 -5.928 1.00 54.47 192 ARG A N 1
ATOM 1568 C CA . ARG A 1 192 ? 21.995 3.497 -7.024 1.00 54.47 192 ARG A CA 1
ATOM 1569 C C . ARG A 1 192 ? 21.617 4.194 -8.338 1.00 54.47 192 ARG A C 1
ATOM 1571 O O . ARG A 1 192 ? 21.856 3.652 -9.416 1.00 54.47 192 ARG A O 1
ATOM 1578 N N . LEU A 1 193 ? 21.049 5.396 -8.235 1.00 53.03 193 LEU A N 1
ATOM 1579 C CA . LEU A 1 193 ? 20.753 6.285 -9.353 1.00 53.03 193 LEU A CA 1
ATOM 1580 C C . LEU A 1 193 ? 22.021 6.830 -10.032 1.00 53.03 193 LEU A C 1
ATOM 1582 O O . LEU A 1 193 ? 22.106 6.800 -11.256 1.00 53.03 193 LEU A O 1
ATOM 1586 N N . GLU A 1 194 ? 23.014 7.285 -9.269 1.00 56.75 194 GLU A N 1
ATOM 1587 C CA . GLU A 1 194 ? 24.299 7.773 -9.788 1.00 56.75 194 GLU A CA 1
ATOM 1588 C C . GLU A 1 194 ? 25.093 6.646 -10.446 1.00 56.75 194 GLU A C 1
ATOM 1590 O O . GLU A 1 194 ? 25.539 6.799 -11.586 1.00 56.75 194 GLU A O 1
ATOM 1595 N N . TRP A 1 195 ? 25.146 5.475 -9.804 1.00 63.09 195 TRP A N 1
ATOM 1596 C CA . TRP A 1 195 ? 25.706 4.256 -10.392 1.00 63.09 195 TRP A CA 1
ATOM 1597 C C . TRP A 1 195 ? 25.036 3.919 -11.738 1.00 63.09 195 TRP A C 1
ATOM 1599 O O . TRP A 1 195 ? 25.703 3.671 -12.749 1.00 63.09 195 TRP A O 1
ATOM 1609 N N . TRP A 1 196 ? 23.701 3.984 -11.797 1.00 60.84 196 TRP A N 1
ATOM 1610 C CA . TRP A 1 196 ? 22.922 3.704 -13.006 1.00 60.84 196 TRP A CA 1
ATOM 1611 C C . TRP A 1 196 ? 23.129 4.744 -14.120 1.00 60.84 196 TRP A C 1
ATOM 1613 O O . TRP A 1 196 ? 23.288 4.391 -15.297 1.00 60.84 196 TRP A O 1
ATOM 1623 N N . ILE A 1 197 ? 23.152 6.035 -13.775 1.00 62.41 197 ILE A N 1
ATOM 1624 C CA . ILE A 1 197 ? 23.402 7.140 -14.712 1.00 62.41 197 ILE A CA 1
ATOM 1625 C C . ILE A 1 197 ? 24.806 7.015 -15.298 1.00 62.41 197 ILE A C 1
ATOM 1627 O O . ILE A 1 197 ? 24.966 7.027 -16.521 1.00 62.41 197 ILE A O 1
ATOM 1631 N N . LYS A 1 198 ? 25.815 6.816 -14.448 1.00 67.44 198 LYS A N 1
ATOM 1632 C CA . LYS A 1 198 ? 27.210 6.597 -14.843 1.00 67.44 198 LYS A CA 1
ATOM 1633 C C . LYS A 1 198 ? 27.327 5.428 -15.816 1.00 67.44 198 LYS A C 1
ATOM 1635 O O . LYS A 1 198 ? 27.943 5.563 -16.872 1.00 67.44 198 LYS A O 1
ATOM 1640 N N . ARG A 1 199 ? 26.649 4.309 -15.542 1.00 65.00 199 ARG A N 1
ATOM 1641 C CA . ARG A 1 199 ? 26.736 3.102 -16.376 1.00 65.00 199 ARG A CA 1
ATOM 1642 C C . ARG A 1 199 ? 25.996 3.210 -17.707 1.00 65.00 199 ARG A C 1
ATOM 1644 O O . ARG A 1 199 ? 26.527 2.797 -18.737 1.00 65.00 199 ARG A O 1
ATOM 1651 N N . THR A 1 200 ? 24.795 3.787 -17.722 1.00 63.41 200 THR A N 1
ATOM 1652 C CA . THR A 1 200 ? 24.047 4.003 -18.976 1.00 63.41 200 THR A CA 1
ATOM 1653 C C . THR A 1 200 ? 24.684 5.074 -19.863 1.00 63.41 200 THR A C 1
ATOM 1655 O O . THR A 1 200 ? 24.466 5.055 -21.072 1.00 63.41 200 THR A O 1
ATOM 1658 N N . SER A 1 201 ? 25.507 5.958 -19.293 1.00 67.69 201 SER A N 1
ATOM 1659 C CA . SER A 1 201 ? 26.275 6.969 -20.034 1.00 67.69 201 SER A CA 1
ATOM 1660 C C . SER A 1 201 ? 27.531 6.404 -20.709 1.00 67.69 201 SER A C 1
ATOM 1662 O O . SER A 1 201 ? 28.000 6.968 -21.692 1.00 67.69 201 SER A O 1
ATOM 1664 N N . GLN A 1 202 ? 28.059 5.279 -20.216 1.00 68.19 202 GLN A N 1
ATOM 1665 C CA . GLN A 1 202 ? 29.263 4.617 -20.744 1.00 68.19 202 GLN A CA 1
ATOM 1666 C C . GLN A 1 202 ? 28.990 3.656 -21.908 1.00 68.19 202 GLN A C 1
ATOM 1668 O O . GLN A 1 202 ? 29.920 3.191 -22.562 1.00 68.19 202 GLN A O 1
ATOM 1673 N N . VAL A 1 203 ? 27.727 3.315 -22.161 1.00 67.38 203 VAL A N 1
ATOM 1674 C CA . VAL A 1 203 ? 27.338 2.424 -23.259 1.00 67.38 203 VAL A CA 1
ATOM 1675 C C . VAL A 1 203 ? 26.732 3.228 -24.408 1.00 67.38 203 VAL A C 1
ATOM 1677 O O . VAL A 1 203 ? 26.126 4.278 -24.202 1.00 67.38 203 VAL A O 1
ATOM 1680 N N . GLY A 1 204 ? 26.860 2.732 -25.641 1.00 74.56 204 GLY A N 1
ATOM 1681 C CA . GLY A 1 204 ? 26.287 3.401 -26.813 1.00 74.56 204 GLY A CA 1
ATOM 1682 C C . GLY A 1 204 ? 24.781 3.675 -26.663 1.00 74.56 204 GLY A C 1
ATOM 1683 O O . GLY A 1 204 ? 24.061 2.898 -26.035 1.00 74.56 204 GLY A O 1
ATOM 1684 N N . LYS A 1 205 ? 24.285 4.762 -27.276 1.00 72.00 205 LYS A N 1
ATOM 1685 C CA . LYS A 1 205 ? 22.908 5.280 -27.093 1.00 72.00 205 LYS A CA 1
ATOM 1686 C C . LYS A 1 205 ? 21.803 4.217 -27.231 1.00 72.00 205 LYS A C 1
ATOM 1688 O O . LYS A 1 205 ? 20.851 4.225 -26.454 1.00 72.00 205 LYS A O 1
ATOM 1693 N N . SER A 1 206 ? 21.932 3.298 -28.193 1.00 70.62 206 SER A N 1
ATOM 1694 C CA . SER A 1 206 ? 20.971 2.200 -28.408 1.00 70.62 206 SER A CA 1
ATOM 1695 C C . SER A 1 206 ? 20.992 1.196 -27.247 1.00 70.62 206 SER A C 1
ATOM 1697 O O . SER A 1 206 ? 19.940 0.875 -26.695 1.00 70.62 206 SER A O 1
ATOM 1699 N N . LYS A 1 207 ? 22.188 0.813 -26.773 1.00 69.75 207 LYS A N 1
ATOM 1700 C CA . LYS A 1 207 ? 22.361 -0.054 -25.601 1.00 69.75 207 LYS A CA 1
ATOM 1701 C C . LYS A 1 207 ? 21.809 0.614 -24.342 1.00 69.75 207 LYS A C 1
ATOM 1703 O O . LYS A 1 207 ? 21.005 0.015 -23.641 1.00 69.75 207 LYS A O 1
ATOM 1708 N N . ALA A 1 208 ? 22.127 1.889 -24.116 1.00 67.88 208 ALA A N 1
ATOM 1709 C CA . ALA A 1 208 ? 21.618 2.660 -22.980 1.00 67.88 208 ALA A CA 1
ATOM 1710 C C . ALA A 1 208 ? 20.082 2.688 -22.927 1.00 67.88 208 ALA A C 1
ATOM 1712 O O . ALA A 1 208 ? 19.485 2.566 -21.859 1.00 67.88 208 ALA A O 1
ATOM 1713 N N . LYS A 1 209 ? 19.430 2.843 -24.083 1.00 71.31 209 LYS A N 1
ATOM 1714 C CA . LYS A 1 209 ? 17.971 2.904 -24.184 1.00 71.31 209 LYS A CA 1
ATOM 1715 C C . LYS A 1 209 ? 17.313 1.562 -23.867 1.00 71.31 209 LYS A C 1
ATOM 1717 O O . LYS A 1 209 ? 16.350 1.529 -23.111 1.00 71.31 209 LYS A O 1
ATOM 1722 N N . ALA A 1 210 ? 17.866 0.469 -24.375 1.00 71.31 210 ALA A N 1
ATOM 1723 C CA . ALA A 1 210 ? 17.384 -0.868 -24.058 1.00 71.31 210 ALA A CA 1
ATOM 1724 C C . ALA A 1 210 ? 17.597 -1.243 -22.586 1.00 71.31 210 ALA A C 1
ATOM 1726 O O . ALA A 1 210 ? 16.684 -1.780 -21.967 1.00 71.31 210 ALA A O 1
ATOM 1727 N N . LEU A 1 211 ? 18.752 -0.894 -22.003 1.00 69.06 211 LEU A N 1
ATOM 1728 C CA . LEU A 1 211 ? 19.019 -1.075 -20.571 1.00 69.06 211 LEU A CA 1
ATOM 1729 C C . LEU A 1 211 ? 17.964 -0.363 -19.720 1.00 69.06 211 LEU A C 1
ATOM 1731 O O . LEU A 1 211 ? 17.436 -0.952 -18.783 1.00 69.06 211 LEU A O 1
ATOM 1735 N N . LYS A 1 212 ? 17.615 0.882 -20.071 1.00 69.12 212 LYS A N 1
ATOM 1736 C CA . LYS A 1 212 ? 16.545 1.651 -19.411 1.00 69.12 212 LYS A CA 1
ATOM 1737 C C . LYS A 1 212 ? 15.192 0.954 -19.513 1.00 69.12 212 LYS A C 1
ATOM 1739 O O . LYS A 1 212 ? 14.493 0.853 -18.511 1.00 69.12 212 LYS A O 1
ATOM 1744 N N . SER A 1 213 ? 14.842 0.434 -20.685 1.00 72.62 213 SER A N 1
ATOM 1745 C CA . SER A 1 213 ? 13.588 -0.299 -20.881 1.00 72.62 213 SER A CA 1
ATOM 1746 C C . SER A 1 213 ? 13.536 -1.614 -20.097 1.00 72.62 213 SER A C 1
ATOM 1748 O O . SER A 1 213 ? 12.531 -1.881 -19.446 1.00 72.62 213 SER A O 1
ATOM 1750 N N . ILE A 1 214 ? 14.617 -2.400 -20.098 1.00 71.44 214 ILE A N 1
ATOM 1751 C CA . ILE A 1 214 ? 14.711 -3.645 -19.321 1.00 71.44 214 ILE A CA 1
ATOM 1752 C C . ILE A 1 214 ? 14.659 -3.335 -17.824 1.00 71.44 214 ILE A C 1
ATOM 1754 O O . ILE A 1 214 ? 13.923 -3.983 -17.095 1.00 71.44 214 ILE A O 1
ATOM 1758 N N . HIS A 1 215 ? 15.377 -2.316 -17.356 1.00 70.19 215 HIS A N 1
ATOM 1759 C CA . HIS A 1 215 ? 15.365 -1.906 -15.952 1.00 70.19 215 HIS A CA 1
ATOM 1760 C C . HIS A 1 215 ? 13.961 -1.518 -15.482 1.00 70.19 215 HIS A C 1
ATOM 1762 O O . HIS A 1 215 ? 13.524 -1.971 -14.428 1.00 70.19 215 HIS A O 1
ATOM 1768 N N . LEU A 1 216 ? 13.237 -0.727 -16.280 1.00 67.50 216 LEU A N 1
ATOM 1769 C CA . LEU A 1 216 ? 11.847 -0.369 -15.993 1.00 67.50 216 LEU A CA 1
ATOM 1770 C C . LEU A 1 216 ? 10.941 -1.600 -15.945 1.00 67.50 216 LEU A C 1
ATOM 1772 O O . LEU A 1 216 ? 10.119 -1.701 -15.041 1.00 67.50 216 LEU A O 1
ATOM 1776 N N . LEU A 1 217 ? 11.114 -2.546 -16.869 1.00 73.50 217 LEU A N 1
ATOM 1777 C CA . LEU A 1 217 ? 10.360 -3.798 -16.880 1.00 73.50 217 LEU A CA 1
ATOM 1778 C C . LEU A 1 217 ? 10.660 -4.666 -15.649 1.00 73.50 217 LEU A C 1
ATOM 1780 O O . LEU A 1 217 ? 9.752 -5.223 -15.045 1.00 73.50 217 LEU A O 1
ATOM 1784 N N . VAL A 1 218 ? 11.922 -4.769 -15.242 1.00 70.69 218 VAL A N 1
ATOM 1785 C CA . VAL A 1 218 ? 12.311 -5.543 -14.057 1.00 70.69 218 VAL A CA 1
ATOM 1786 C C . VAL A 1 218 ? 11.774 -4.884 -12.788 1.00 70.69 218 VAL A C 1
ATOM 1788 O O . VAL A 1 218 ? 11.177 -5.562 -11.956 1.00 70.69 218 VAL A O 1
ATOM 1791 N N . ALA A 1 219 ? 11.922 -3.564 -12.653 1.00 67.12 219 ALA A N 1
ATOM 1792 C CA . ALA A 1 219 ? 11.327 -2.801 -11.559 1.00 67.12 219 ALA A CA 1
ATOM 1793 C C . ALA A 1 219 ? 9.804 -3.029 -11.503 1.00 67.12 219 ALA A C 1
ATOM 1795 O O . ALA A 1 219 ? 9.247 -3.380 -10.463 1.00 67.12 219 ALA A O 1
ATOM 1796 N N . TRP A 1 220 ? 9.139 -2.938 -12.650 1.00 68.50 220 TRP A N 1
ATOM 1797 C CA . TRP A 1 220 ? 7.715 -3.208 -12.801 1.00 68.50 220 TRP A CA 1
ATOM 1798 C C . TRP A 1 220 ? 7.302 -4.613 -12.347 1.00 68.50 220 TRP A C 1
ATOM 1800 O O . TRP A 1 220 ? 6.414 -4.764 -11.507 1.00 68.50 220 TRP A O 1
ATOM 1810 N N . GLU A 1 221 ? 7.967 -5.649 -12.850 1.00 76.31 221 GLU A N 1
ATOM 1811 C CA . GLU A 1 221 ? 7.637 -7.038 -12.530 1.00 76.31 221 GLU A CA 1
ATOM 1812 C C . GLU A 1 221 ? 7.791 -7.347 -11.046 1.00 76.31 221 GLU A C 1
ATOM 1814 O O . GLU A 1 221 ? 6.996 -8.080 -10.446 1.00 76.31 221 GLU A O 1
ATOM 1819 N N . ILE A 1 222 ? 8.791 -6.728 -10.433 1.00 65.31 222 ILE A N 1
ATOM 1820 C CA . ILE A 1 222 ? 9.064 -6.903 -9.022 1.00 65.31 222 ILE A CA 1
ATOM 1821 C C . ILE A 1 222 ? 8.055 -6.122 -8.158 1.00 65.31 222 ILE A C 1
ATOM 1823 O O . ILE A 1 222 ? 7.600 -6.637 -7.135 1.00 65.31 222 ILE A O 1
ATOM 1827 N N . TRP A 1 223 ? 7.601 -4.946 -8.597 1.00 66.31 223 TRP A N 1
ATOM 1828 C CA . TRP A 1 223 ? 6.472 -4.236 -7.981 1.00 66.31 223 TRP A CA 1
ATOM 1829 C C . TRP A 1 223 ? 5.177 -5.050 -8.022 1.00 66.31 223 TRP A C 1
ATOM 1831 O O . TRP A 1 223 ? 4.491 -5.203 -7.004 1.00 66.31 223 TRP A O 1
ATOM 1841 N N . CYS A 1 224 ? 4.856 -5.633 -9.178 1.00 72.38 224 CYS A N 1
ATOM 1842 C CA . CYS A 1 224 ? 3.697 -6.510 -9.315 1.00 72.38 224 CYS A CA 1
ATOM 1843 C C . CYS A 1 224 ? 3.777 -7.714 -8.360 1.00 72.38 224 CYS A C 1
ATOM 1845 O O . CYS A 1 224 ? 2.752 -8.138 -7.819 1.00 72.38 224 CYS A O 1
ATOM 1847 N N . GLU A 1 225 ? 4.973 -8.264 -8.134 1.00 74.19 225 GLU A N 1
ATOM 1848 C CA . GLU A 1 225 ? 5.191 -9.361 -7.188 1.00 74.19 225 GLU A CA 1
ATOM 1849 C C . GLU A 1 225 ? 5.037 -8.925 -5.723 1.00 74.19 225 GLU A C 1
ATOM 1851 O O . GLU A 1 225 ? 4.377 -9.620 -4.946 1.00 74.19 225 GLU A O 1
ATOM 1856 N N . HIS A 1 226 ? 5.565 -7.763 -5.335 1.00 63.59 226 HIS A N 1
ATOM 1857 C CA . HIS A 1 226 ? 5.363 -7.214 -3.990 1.00 63.59 226 HIS A CA 1
ATOM 1858 C C . HIS A 1 226 ? 3.871 -7.022 -3.685 1.00 63.59 226 HIS A C 1
ATOM 1860 O O . HIS A 1 226 ? 3.366 -7.511 -2.672 1.00 63.59 226 HIS A O 1
ATOM 1866 N N . ASN A 1 227 ? 3.127 -6.403 -4.606 1.00 63.78 227 ASN A N 1
ATOM 1867 C CA . ASN A 1 227 ? 1.689 -6.195 -4.438 1.00 63.78 227 ASN A CA 1
ATOM 1868 C C . ASN A 1 227 ? 0.912 -7.512 -4.341 1.00 63.78 227 ASN A C 1
ATOM 1870 O O . ASN A 1 227 ? -0.055 -7.625 -3.586 1.00 63.78 227 ASN A O 1
ATOM 1874 N N . ARG A 1 228 ? 1.336 -8.537 -5.081 1.00 68.12 228 ARG A N 1
ATOM 1875 C CA . ARG A 1 228 ? 0.747 -9.876 -5.002 1.00 68.12 228 ARG A CA 1
ATOM 1876 C C . ARG A 1 228 ? 0.933 -10.496 -3.612 1.00 68.12 228 ARG A C 1
ATOM 1878 O O . ARG A 1 228 ? -0.027 -11.039 -3.063 1.00 68.12 228 ARG A O 1
ATOM 1885 N N . ARG A 1 229 ? 2.117 -10.350 -3.016 1.00 67.06 229 ARG A N 1
ATOM 1886 C CA . ARG A 1 229 ? 2.429 -10.858 -1.669 1.00 67.06 229 ARG A CA 1
ATOM 1887 C C . ARG A 1 229 ? 1.659 -10.117 -0.586 1.00 67.06 229 ARG A C 1
ATOM 1889 O O . ARG A 1 229 ? 1.017 -10.752 0.246 1.00 67.06 229 ARG A O 1
ATOM 1896 N N . VAL A 1 230 ? 1.682 -8.786 -0.631 1.00 53.44 230 VAL A N 1
ATOM 1897 C CA . VAL A 1 230 ? 1.080 -7.933 0.403 1.00 53.44 230 VAL A CA 1
ATOM 1898 C C . VAL A 1 230 ? -0.444 -7.974 0.359 1.00 53.44 230 VAL A C 1
ATOM 1900 O O . VAL A 1 230 ? -1.081 -8.147 1.395 1.00 53.44 230 VAL A O 1
ATOM 1903 N N . PHE A 1 231 ? -1.046 -7.856 -0.826 1.00 49.19 231 PHE A N 1
ATOM 1904 C CA . PHE A 1 231 ? -2.496 -7.654 -0.941 1.00 49.19 231 PHE A CA 1
ATOM 1905 C C . PHE A 1 231 ? -3.277 -8.910 -1.311 1.00 49.19 231 PHE A C 1
ATOM 1907 O O . PHE A 1 231 ? -4.494 -8.939 -1.135 1.00 49.19 231 PHE A O 1
ATOM 1914 N N . ARG A 1 232 ? -2.615 -9.938 -1.851 1.00 61.97 232 ARG A N 1
ATOM 1915 C CA . ARG A 1 232 ? -3.284 -11.173 -2.295 1.00 61.97 232 ARG A CA 1
ATOM 1916 C C . ARG A 1 232 ? -2.811 -12.412 -1.543 1.00 61.97 232 ARG A C 1
ATOM 1918 O O . ARG A 1 232 ? -3.337 -13.486 -1.812 1.00 61.97 232 ARG A O 1
ATOM 1925 N N . SER A 1 233 ? -1.841 -12.272 -0.632 1.00 62.62 233 SER A N 1
ATOM 1926 C CA . SER A 1 233 ? -1.202 -13.387 0.086 1.00 62.62 233 SER A CA 1
ATOM 1927 C C . SER A 1 233 ? -0.754 -14.513 -0.854 1.00 62.62 233 SER A C 1
ATOM 1929 O O . SER A 1 233 ? -0.810 -15.691 -0.515 1.00 62.62 233 SER A O 1
ATOM 1931 N N . GLN A 1 234 ? -0.348 -14.138 -2.066 1.00 66.94 234 GLN A N 1
ATOM 1932 C CA . GLN A 1 234 ? 0.121 -15.042 -3.104 1.00 66.94 234 GLN A CA 1
ATOM 1933 C C . GLN A 1 234 ? 1.599 -14.772 -3.348 1.00 66.94 234 GLN A C 1
ATOM 1935 O O . GLN A 1 234 ? 2.033 -13.623 -3.369 1.00 66.94 234 GLN A O 1
ATOM 1940 N N . GLU A 1 235 ? 2.361 -15.830 -3.578 1.00 75.00 235 GLU A N 1
ATOM 1941 C CA . GLU A 1 235 ? 3.801 -15.750 -3.766 1.00 75.00 235 GLU A CA 1
ATOM 1942 C C . GLU A 1 235 ? 4.202 -16.521 -5.023 1.00 75.00 235 GLU A C 1
ATOM 1944 O O . GLU A 1 235 ? 3.853 -17.692 -5.173 1.00 75.00 235 GLU A O 1
ATOM 1949 N N . LYS A 1 236 ? 4.935 -15.874 -5.935 1.00 74.94 236 LYS A N 1
ATOM 1950 C CA . LYS A 1 236 ? 5.691 -16.596 -6.958 1.00 74.94 236 LYS A CA 1
ATOM 1951 C C . LYS A 1 236 ? 7.027 -17.030 -6.386 1.00 74.94 236 LYS A C 1
ATOM 1953 O O . LYS A 1 236 ? 7.698 -16.285 -5.671 1.00 74.94 236 LYS A O 1
ATOM 1958 N N . THR A 1 237 ? 7.455 -18.214 -6.795 1.00 75.44 237 THR A N 1
ATOM 1959 C CA . THR A 1 237 ? 8.843 -18.626 -6.604 1.00 75.44 237 THR A CA 1
ATOM 1960 C C . THR A 1 237 ? 9.772 -17.754 -7.449 1.00 75.44 237 THR A C 1
ATOM 1962 O O . THR A 1 237 ? 9.387 -17.206 -8.485 1.00 75.44 237 THR A O 1
ATOM 1965 N N . MET A 1 238 ? 11.031 -17.672 -7.028 1.00 64.88 238 MET A N 1
ATOM 1966 C CA . MET A 1 238 ? 12.069 -16.916 -7.729 1.00 64.88 238 MET A CA 1
ATOM 1967 C C . MET A 1 238 ? 12.185 -17.302 -9.215 1.00 64.88 238 MET A C 1
ATOM 1969 O O . MET A 1 238 ? 12.265 -16.438 -10.084 1.00 64.88 238 MET A O 1
ATOM 1973 N N . LEU A 1 239 ? 12.126 -18.603 -9.512 1.00 71.56 239 LEU A N 1
ATOM 1974 C CA . LEU A 1 239 ? 12.207 -19.125 -10.878 1.00 71.56 239 LEU A CA 1
ATOM 1975 C C . LEU A 1 239 ? 11.017 -18.685 -11.741 1.00 71.56 239 LEU A C 1
ATOM 1977 O O . LEU A 1 239 ? 11.200 -18.313 -12.894 1.00 71.56 239 LEU A O 1
ATOM 1981 N N . GLN A 1 240 ? 9.806 -18.663 -11.179 1.00 78.12 240 GLN A N 1
ATOM 1982 C CA . GLN A 1 240 ? 8.605 -18.216 -11.895 1.00 78.12 240 GLN A CA 1
ATOM 1983 C C . GLN A 1 240 ? 8.633 -16.717 -12.210 1.00 78.12 240 GLN A C 1
ATOM 1985 O O . GLN A 1 240 ? 8.098 -16.290 -13.232 1.00 78.12 240 GLN A O 1
ATOM 1990 N N . LEU A 1 241 ? 9.225 -15.907 -11.329 1.00 77.12 241 LEU A N 1
ATOM 1991 C CA . LEU A 1 241 ? 9.368 -14.473 -11.563 1.00 77.12 241 LEU A CA 1
ATOM 1992 C C . LEU A 1 241 ? 10.428 -14.185 -12.632 1.00 77.12 241 LEU A C 1
ATOM 1994 O O . LEU A 1 241 ? 10.168 -13.397 -13.536 1.00 77.12 241 LEU A O 1
ATOM 1998 N N . LEU A 1 242 ? 11.572 -14.873 -12.570 1.00 71.69 242 LEU A N 1
ATOM 1999 C CA . LEU A 1 242 ? 12.615 -14.797 -13.595 1.00 71.69 242 LEU A CA 1
ATOM 2000 C C . LEU A 1 242 ? 12.092 -15.209 -14.974 1.00 71.69 242 LEU A C 1
ATOM 2002 O O . LEU A 1 242 ? 12.304 -14.479 -15.939 1.00 71.69 242 LEU A O 1
ATOM 2006 N N . ALA A 1 243 ? 11.367 -16.329 -15.054 1.00 79.12 243 ALA A N 1
ATOM 2007 C CA . ALA A 1 243 ? 10.771 -16.800 -16.301 1.00 79.12 243 ALA A CA 1
ATOM 2008 C C . ALA A 1 243 ? 9.817 -15.756 -16.895 1.00 79.12 243 ALA A C 1
ATOM 2010 O O . ALA A 1 243 ? 9.934 -15.418 -18.068 1.00 79.12 243 ALA A O 1
ATOM 2011 N N . LYS A 1 244 ? 8.947 -15.158 -16.066 1.00 84.31 244 LYS A N 1
ATOM 2012 C CA . LYS A 1 244 ? 8.045 -14.096 -16.528 1.00 84.31 244 LYS A CA 1
ATOM 2013 C C . LYS A 1 244 ? 8.810 -12.890 -17.081 1.00 84.31 244 LYS A C 1
ATOM 2015 O O . LYS A 1 244 ? 8.490 -12.424 -18.167 1.00 84.31 244 LYS A O 1
ATOM 2020 N N . ILE A 1 245 ? 9.815 -12.402 -16.352 1.00 80.19 245 ILE A N 1
ATOM 2021 C CA . ILE A 1 245 ? 10.637 -11.264 -16.791 1.00 80.19 245 ILE A CA 1
ATOM 2022 C C . ILE A 1 245 ? 11.303 -11.573 -18.139 1.00 80.19 245 ILE A C 1
ATOM 2024 O O . ILE A 1 245 ? 11.275 -10.744 -19.045 1.00 80.19 245 ILE A O 1
ATOM 2028 N N . GLN A 1 246 ? 11.876 -12.768 -18.295 1.00 80.12 246 GLN A N 1
ATOM 2029 C CA . GLN A 1 246 ? 12.529 -13.185 -19.537 1.00 80.12 246 GLN A CA 1
ATOM 2030 C C . GLN A 1 246 ? 11.546 -13.306 -20.708 1.00 80.12 246 GLN A C 1
ATOM 2032 O O . GLN A 1 246 ? 11.860 -12.858 -21.811 1.00 80.12 246 GLN A O 1
ATOM 2037 N N . ASP A 1 247 ? 10.361 -13.870 -20.482 1.00 82.19 247 ASP A N 1
ATOM 2038 C CA . ASP A 1 247 ? 9.316 -13.974 -21.505 1.00 82.19 247 ASP A CA 1
ATOM 2039 C C . ASP A 1 247 ? 8.830 -12.592 -21.948 1.00 82.19 247 ASP A C 1
ATOM 2041 O O . ASP A 1 247 ? 8.626 -12.353 -23.138 1.00 82.19 247 ASP A O 1
ATOM 2045 N N . GLU A 1 248 ? 8.720 -11.647 -21.017 1.00 81.62 248 GLU A N 1
ATOM 2046 C CA . GLU A 1 248 ? 8.277 -10.287 -21.309 1.00 81.62 248 GLU A CA 1
ATOM 2047 C C . GLU A 1 248 ? 9.348 -9.486 -22.069 1.00 81.62 248 GLU A C 1
ATOM 2049 O O . GLU A 1 248 ? 9.027 -8.795 -23.035 1.00 81.62 248 GLU A O 1
ATOM 2054 N N . ILE A 1 249 ? 10.635 -9.675 -21.749 1.00 77.06 249 ILE A N 1
ATOM 2055 C CA . ILE A 1 249 ? 11.759 -9.131 -22.537 1.00 77.06 249 ILE A CA 1
ATOM 2056 C C . ILE A 1 249 ? 11.733 -9.672 -23.973 1.00 77.06 249 ILE A C 1
ATOM 2058 O O . ILE A 1 249 ? 11.864 -8.900 -24.929 1.00 77.06 249 ILE A O 1
ATOM 2062 N N . LYS A 1 250 ? 11.537 -10.988 -24.145 1.00 79.38 250 LYS A N 1
ATOM 2063 C CA . LYS A 1 250 ? 11.419 -11.614 -25.474 1.00 79.38 250 LYS A CA 1
ATOM 2064 C C . LYS A 1 250 ? 10.215 -11.070 -26.235 1.00 79.38 250 LYS A C 1
ATOM 2066 O O . LYS A 1 250 ? 10.337 -10.746 -27.413 1.00 79.38 250 LYS A O 1
ATOM 2071 N N . LEU A 1 251 ? 9.072 -10.923 -25.569 1.00 78.62 251 LEU A N 1
ATOM 2072 C CA . LEU A 1 251 ? 7.863 -10.366 -26.166 1.00 78.62 251 LEU A CA 1
ATOM 2073 C C . LEU A 1 251 ? 8.092 -8.934 -26.656 1.00 78.62 251 LEU A C 1
ATOM 2075 O O . LEU A 1 251 ? 7.749 -8.617 -27.790 1.00 78.62 251 LEU A O 1
ATOM 2079 N N . TRP A 1 252 ? 8.736 -8.084 -25.853 1.00 77.81 252 TRP A N 1
ATOM 2080 C CA . TRP A 1 252 ? 9.048 -6.706 -26.245 1.00 77.81 252 TRP A CA 1
ATOM 2081 C C . TRP A 1 252 ? 9.982 -6.660 -27.459 1.00 77.81 252 TRP A C 1
ATOM 2083 O O . TRP A 1 252 ? 9.771 -5.853 -28.366 1.00 77.81 252 TRP A O 1
ATOM 2093 N N . SER A 1 253 ? 10.973 -7.554 -27.506 1.00 78.06 253 SER A N 1
ATOM 2094 C CA . SER A 1 253 ? 11.858 -7.731 -28.663 1.00 78.06 253 SER A CA 1
ATOM 2095 C C . SER A 1 253 ? 11.067 -8.093 -29.931 1.00 78.06 253 SER A C 1
ATOM 2097 O O . SER A 1 253 ? 11.174 -7.397 -30.944 1.00 78.06 253 SER A O 1
ATOM 2099 N N . MET A 1 254 ? 10.184 -9.098 -29.851 1.00 74.50 254 MET A N 1
ATOM 2100 C CA . MET A 1 254 ? 9.334 -9.543 -30.967 1.00 74.50 254 MET A CA 1
ATOM 2101 C C . MET A 1 254 ? 8.322 -8.480 -31.419 1.00 74.50 254 MET A C 1
ATOM 2103 O O . MET A 1 254 ? 8.046 -8.357 -32.609 1.00 74.50 254 MET A O 1
ATOM 2107 N N . CYS A 1 255 ? 7.803 -7.668 -30.496 1.00 77.81 255 CYS A N 1
ATOM 2108 C CA . CYS A 1 255 ? 6.861 -6.583 -30.786 1.00 77.81 255 CYS A CA 1
ATOM 2109 C C . CYS A 1 255 ? 7.532 -5.297 -31.308 1.00 77.81 255 CYS A C 1
ATOM 2111 O O . CYS A 1 255 ? 6.870 -4.267 -31.440 1.00 77.81 255 CYS A O 1
ATOM 2113 N N . GLY A 1 256 ? 8.830 -5.335 -31.627 1.00 72.88 256 GLY A N 1
ATOM 2114 C CA . GLY A 1 256 ? 9.513 -4.243 -32.319 1.00 72.88 256 GLY A CA 1
ATOM 2115 C C . GLY A 1 256 ? 10.264 -3.266 -31.416 1.00 72.88 256 GLY A C 1
ATOM 2116 O O . GLY A 1 256 ? 10.623 -2.178 -31.877 1.00 72.88 256 GLY A O 1
ATOM 2117 N N . ALA A 1 257 ? 10.575 -3.629 -30.165 1.00 75.00 257 ALA A N 1
ATOM 2118 C CA . ALA A 1 257 ? 11.549 -2.897 -29.353 1.00 75.00 257 ALA A CA 1
ATOM 2119 C C . ALA A 1 257 ? 12.973 -3.119 -29.905 1.00 75.00 257 ALA A C 1
ATOM 2121 O O . ALA A 1 257 ? 13.772 -3.877 -29.357 1.00 75.00 257 ALA A O 1
ATOM 2122 N N . LYS A 1 258 ? 13.294 -2.434 -31.013 1.00 73.12 258 LYS A N 1
ATOM 2123 C CA . LYS A 1 258 ? 14.521 -2.615 -31.817 1.00 73.12 258 LYS A CA 1
ATOM 2124 C C . LYS A 1 258 ? 15.813 -2.533 -31.003 1.00 73.12 258 LYS A C 1
ATOM 2126 O O . LYS A 1 258 ? 16.777 -3.218 -31.316 1.00 73.12 258 LYS A O 1
ATOM 2131 N N . ASP A 1 259 ? 15.837 -1.689 -29.976 1.00 71.00 259 ASP A N 1
ATOM 2132 C CA . ASP A 1 259 ? 17.002 -1.515 -29.108 1.00 71.00 259 ASP A CA 1
ATOM 2133 C C . ASP A 1 259 ? 17.209 -2.729 -28.171 1.00 71.00 259 ASP A C 1
ATOM 2135 O O . ASP A 1 259 ? 18.347 -3.108 -27.919 1.00 71.00 259 ASP A O 1
ATOM 2139 N N . ILE A 1 260 ? 16.128 -3.374 -27.707 1.00 67.00 260 ILE A N 1
ATOM 2140 C CA . ILE A 1 260 ? 16.171 -4.595 -26.875 1.00 67.00 260 ILE A CA 1
ATOM 2141 C C . ILE A 1 260 ? 16.544 -5.808 -27.733 1.00 67.00 260 ILE A C 1
ATOM 2143 O O . ILE A 1 260 ? 17.402 -6.596 -27.344 1.00 67.00 260 ILE A O 1
ATOM 2147 N N . ALA A 1 261 ? 15.968 -5.906 -28.935 1.00 67.56 261 ALA A N 1
ATOM 2148 C CA . ALA A 1 261 ? 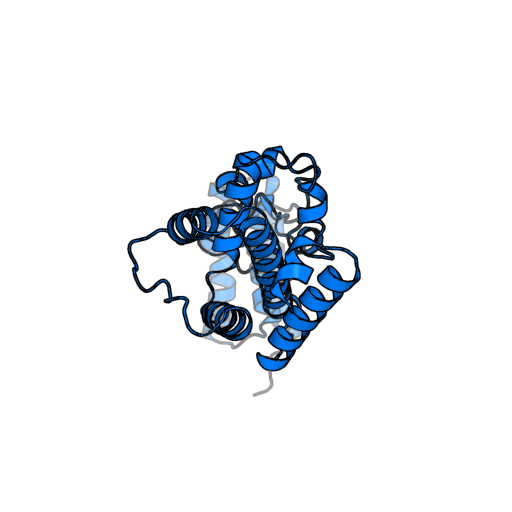16.256 -6.977 -29.888 1.00 67.56 261 ALA A CA 1
ATOM 2149 C C . ALA A 1 261 ? 17.737 -7.053 -30.292 1.00 67.56 261 ALA A C 1
ATOM 2151 O O . ALA A 1 261 ? 18.261 -8.138 -30.504 1.00 67.56 261 ALA A O 1
ATOM 2152 N N . ARG A 1 262 ? 18.428 -5.906 -30.345 1.00 65.38 262 ARG A N 1
ATOM 2153 C CA . ARG A 1 262 ? 19.864 -5.806 -30.667 1.00 65.38 262 ARG A CA 1
ATOM 2154 C C . ARG A 1 262 ? 20.805 -6.300 -29.566 1.00 65.38 262 ARG A C 1
ATOM 2156 O O . ARG A 1 262 ? 22.002 -6.384 -29.810 1.00 65.38 262 ARG A O 1
ATOM 2163 N N . ILE A 1 263 ? 20.299 -6.538 -28.357 1.00 61.56 263 ILE A N 1
ATOM 2164 C CA . ILE A 1 263 ? 21.093 -6.980 -27.196 1.00 61.56 263 ILE A CA 1
ATOM 2165 C C . ILE A 1 263 ? 20.776 -8.436 -26.836 1.00 61.56 263 ILE A C 1
ATOM 2167 O O . ILE A 1 263 ? 21.554 -9.064 -26.130 1.00 61.56 263 ILE A O 1
ATOM 2171 N N . SER A 1 264 ? 19.641 -8.969 -27.303 1.00 50.66 264 SER A N 1
ATOM 2172 C CA . SER A 1 264 ? 19.187 -10.334 -27.010 1.00 50.66 264 SER A CA 1
ATOM 2173 C C . SER A 1 264 ? 19.638 -11.397 -28.025 1.00 50.66 264 SER A C 1
ATOM 2175 O O . SER A 1 264 ? 19.225 -12.546 -27.891 1.00 50.66 264 SER A O 1
ATOM 2177 N N . THR A 1 265 ? 20.403 -11.016 -29.050 1.00 41.53 265 THR A N 1
ATOM 2178 C CA . THR A 1 265 ? 21.123 -11.900 -29.993 1.00 41.53 265 THR A CA 1
ATOM 2179 C C . THR A 1 265 ? 22.590 -11.949 -29.626 1.00 41.53 265 THR A C 1
ATOM 2181 O O . THR A 1 265 ? 23.144 -13.064 -29.615 1.00 41.53 265 THR A O 1
#

Foldseek 3Di:
DDDDDVVVCVVLVVVLVVVLVVQQLVPDDLVRLVVCLVPPLVVSVVVVVVPDDHDPVNVVSSVLSSCCSNQPRPDDDAPVSDPDQDQADPCAQQQRAFQAAGPHLGRGGLCVLQVVQCVQFPDRRDTRNRCPVVVVSCVRRVPPDDPSNVVSVVSVLVSNVPDPPLVVLVVVLCPVQDDPPDDDPPPPPQDVVNVLVVVLVPDPPLLSVLVVVLVVLSSVLSVVQSCCCSNVVDHDDSVRSSVVSVVVLVVCLVVPSVSSVVSVD

Mean predicted aligned error: 17.0 Å

Organism: Oryza sativa subsp. japonica (NCBI:txid39947)

Radius of gyration: 25.57 Å; Cα contacts (8 Å, |Δi|>4): 222; chains: 1; bounding box: 58×44×67 Å

pLDDT: mean 72.39, std 12.4, range [41.47, 90.38]